Protein AF-A0A4P9W7Z7-F1 (afdb_monomer)

Structure (mmCIF, N/CA/C/O backbone):
data_AF-A0A4P9W7Z7-F1
#
_entry.id   AF-A0A4P9W7Z7-F1
#
loop_
_atom_site.group_PDB
_atom_site.id
_atom_site.type_symbol
_atom_site.label_atom_id
_atom_site.label_alt_id
_atom_site.label_comp_id
_atom_site.label_asym_id
_atom_site.label_entity_id
_atom_site.label_seq_id
_atom_site.pdbx_PDB_ins_code
_atom_site.Cartn_x
_atom_site.Cartn_y
_atom_site.Cartn_z
_atom_site.occupancy
_atom_site.B_iso_or_equiv
_atom_site.auth_seq_id
_atom_site.auth_comp_id
_atom_site.auth_asym_id
_atom_site.auth_atom_id
_atom_site.pdbx_PDB_model_num
ATOM 1 N N . MET A 1 1 ? 50.791 57.266 -1.563 1.00 37.00 1 MET A N 1
ATOM 2 C CA . MET A 1 1 ? 51.673 56.396 -2.364 1.00 37.00 1 MET A CA 1
ATOM 3 C C . MET A 1 1 ? 51.043 55.018 -2.304 1.00 37.00 1 MET A C 1
ATOM 5 O O . MET A 1 1 ? 50.929 54.470 -1.219 1.00 37.00 1 MET A O 1
ATOM 9 N N . LEU A 1 2 ? 50.444 54.609 -3.421 1.00 37.59 2 LEU A N 1
ATOM 10 C CA . LEU A 1 2 ? 49.653 53.391 -3.589 1.00 37.59 2 LEU A CA 1
ATOM 11 C C . LEU A 1 2 ? 50.577 52.172 -3.610 1.00 37.59 2 LEU A C 1
ATOM 13 O O . LEU A 1 2 ? 51.575 52.203 -4.328 1.00 37.59 2 LEU A O 1
ATOM 17 N N . THR A 1 3 ? 50.201 51.098 -2.920 1.00 34.91 3 THR A N 1
ATOM 18 C CA . THR A 1 3 ? 50.773 49.775 -3.184 1.00 34.91 3 THR A CA 1
ATOM 19 C C . THR A 1 3 ? 49.654 48.744 -3.265 1.00 34.91 3 THR A C 1
ATOM 21 O O . THR A 1 3 ? 48.715 48.759 -2.474 1.00 34.91 3 THR A O 1
ATOM 24 N N . ALA A 1 4 ? 49.756 47.944 -4.321 1.00 36.81 4 ALA A N 1
ATOM 25 C CA . ALA A 1 4 ? 48.744 47.132 -4.971 1.00 36.81 4 ALA A CA 1
ATOM 26 C C . ALA A 1 4 ? 48.011 46.113 -4.083 1.00 36.81 4 ALA A C 1
ATOM 28 O O . ALA A 1 4 ? 48.624 45.325 -3.368 1.00 36.81 4 ALA A O 1
ATOM 29 N N . VAL A 1 5 ? 46.690 46.072 -4.274 1.00 44.28 5 VAL A N 1
ATOM 30 C CA . VAL A 1 5 ? 45.880 44.853 -4.191 1.00 44.28 5 VAL A CA 1
ATOM 31 C C . VAL A 1 5 ? 46.339 43.942 -5.327 1.00 44.28 5 VAL A C 1
ATOM 33 O O . VAL A 1 5 ? 46.263 44.330 -6.491 1.00 44.28 5 VAL A O 1
ATOM 36 N N . SER A 1 6 ? 46.831 42.752 -5.002 1.00 39.06 6 SER A N 1
ATOM 37 C CA . SER A 1 6 ? 47.011 41.679 -5.976 1.00 39.06 6 SER A CA 1
ATOM 38 C C . SER A 1 6 ? 46.113 40.538 -5.524 1.00 39.06 6 SER A C 1
ATOM 40 O O . SER A 1 6 ? 46.352 39.927 -4.486 1.00 39.06 6 SER A O 1
ATOM 42 N N . GLN A 1 7 ? 45.013 40.366 -6.256 1.00 40.94 7 GLN A N 1
ATOM 43 C CA . GLN A 1 7 ? 44.121 39.220 -6.154 1.00 40.94 7 GLN A CA 1
ATOM 44 C C . GLN A 1 7 ? 44.940 37.961 -6.433 1.00 40.94 7 GLN A C 1
ATOM 46 O O . GLN A 1 7 ? 45.481 37.799 -7.525 1.00 40.94 7 GLN A O 1
ATOM 51 N N . GLN A 1 8 ? 45.062 37.104 -5.424 1.00 36.34 8 GLN A N 1
ATOM 52 C CA . GLN A 1 8 ? 45.366 35.701 -5.640 1.00 36.34 8 GLN A CA 1
ATOM 53 C C . GLN A 1 8 ? 44.064 35.057 -6.116 1.00 36.34 8 GLN A C 1
ATOM 55 O O . GLN A 1 8 ? 43.154 34.845 -5.319 1.00 36.34 8 GLN A O 1
ATOM 60 N N . ASP A 1 9 ? 43.964 34.814 -7.421 1.00 42.16 9 ASP A N 1
ATOM 61 C CA . ASP A 1 9 ? 43.096 33.762 -7.940 1.00 42.16 9 ASP A CA 1
ATOM 62 C C . ASP A 1 9 ? 43.747 32.438 -7.515 1.00 42.16 9 ASP A C 1
ATOM 64 O O . ASP A 1 9 ? 44.683 31.950 -8.151 1.00 42.16 9 ASP A O 1
ATOM 68 N N . GLU A 1 10 ? 43.340 31.924 -6.355 1.00 43.31 10 GLU A N 1
ATOM 69 C CA . GLU A 1 10 ? 43.616 30.540 -5.989 1.00 43.31 10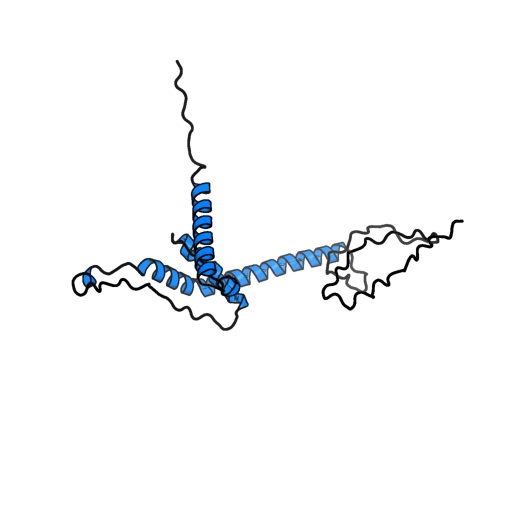 GLU A CA 1
ATOM 70 C C . GLU A 1 10 ? 42.686 29.664 -6.831 1.00 43.31 10 GLU A C 1
ATOM 72 O O . GLU A 1 10 ? 41.469 29.669 -6.651 1.00 43.31 10 GLU A O 1
ATOM 77 N N . ASP A 1 11 ? 43.273 28.939 -7.784 1.00 49.69 11 ASP A N 1
ATOM 78 C CA . ASP A 1 11 ? 42.664 27.762 -8.393 1.00 49.69 11 ASP A CA 1
ATOM 79 C C . ASP A 1 11 ? 42.382 26.747 -7.268 1.00 49.69 11 ASP A C 1
ATOM 81 O O . ASP A 1 11 ? 43.224 25.908 -6.940 1.00 49.69 11 ASP A O 1
ATOM 85 N N . GLU A 1 12 ? 41.217 26.859 -6.621 1.00 54.31 12 GLU A N 1
ATOM 86 C CA . GLU A 1 12 ? 40.725 25.845 -5.693 1.00 54.31 12 GLU A CA 1
ATOM 87 C C . GLU A 1 12 ? 40.580 24.529 -6.464 1.00 54.31 12 GLU A C 1
ATOM 89 O O . GLU A 1 12 ? 39.758 24.381 -7.372 1.00 54.31 12 GLU A O 1
ATOM 94 N N . ASP A 1 13 ? 41.429 23.569 -6.112 1.00 58.31 13 ASP A N 1
ATOM 95 C CA . ASP A 1 13 ? 41.409 22.223 -6.654 1.00 58.31 13 ASP A CA 1
ATOM 96 C C . ASP A 1 13 ? 40.003 21.625 -6.416 1.00 58.31 13 ASP A C 1
ATOM 98 O O . ASP A 1 13 ? 39.556 21.543 -5.267 1.00 58.31 13 ASP A O 1
ATOM 102 N N . PRO A 1 14 ? 39.263 21.198 -7.456 1.00 58.19 14 PRO A N 1
ATOM 103 C CA . PRO A 1 14 ? 37.888 20.701 -7.315 1.00 58.19 14 PRO A CA 1
ATOM 104 C C . PRO A 1 14 ? 37.783 19.441 -6.438 1.00 58.19 14 PRO A C 1
ATOM 106 O O . PRO A 1 14 ? 36.681 19.003 -6.103 1.00 58.19 14 PRO A O 1
ATOM 109 N N . TRP A 1 15 ? 38.924 18.866 -6.050 1.00 57.69 15 TRP A N 1
ATOM 110 C CA . TRP A 1 15 ? 39.051 17.739 -5.133 1.00 57.69 15 TRP A CA 1
ATOM 111 C C . TRP A 1 15 ? 39.355 18.136 -3.678 1.00 57.69 15 TRP A C 1
ATOM 113 O O . TRP A 1 15 ? 39.332 17.269 -2.806 1.00 57.69 15 TRP A O 1
ATOM 123 N N . PHE A 1 16 ? 39.587 19.418 -3.367 1.00 50.09 16 PHE A N 1
ATOM 124 C CA . PHE A 1 16 ? 39.963 19.888 -2.022 1.00 50.09 16 PHE A CA 1
ATOM 125 C C . PHE A 1 16 ? 38.807 19.981 -1.010 1.00 50.09 16 PHE A C 1
ATOM 127 O O . PHE A 1 16 ? 38.978 20.497 0.091 1.00 50.09 16 PHE A O 1
ATOM 134 N N . SER A 1 17 ? 37.640 19.412 -1.321 1.00 57.84 17 SER A N 1
ATOM 135 C CA . SER A 1 17 ? 36.482 19.375 -0.419 1.00 57.84 17 SER A CA 1
ATOM 136 C C . SER A 1 17 ? 36.340 18.045 0.345 1.00 57.84 17 SER A C 1
ATOM 138 O O . SER A 1 17 ? 35.243 17.636 0.704 1.00 57.84 17 SER A O 1
ATOM 140 N N . ILE A 1 18 ? 37.442 17.341 0.639 1.00 57.84 18 ILE A N 1
ATOM 141 C CA . ILE A 1 18 ? 37.438 16.052 1.379 1.00 57.84 18 ILE A CA 1
ATOM 142 C C . ILE A 1 18 ? 36.854 16.177 2.810 1.00 57.84 18 ILE A C 1
ATOM 144 O O . ILE A 1 18 ? 36.562 15.174 3.457 1.00 57.84 18 ILE A O 1
ATOM 148 N N . THR A 1 19 ? 36.631 17.395 3.313 1.00 62.66 19 THR A N 1
ATOM 149 C CA . THR A 1 19 ? 36.045 17.656 4.638 1.00 62.66 19 THR A CA 1
ATOM 150 C C . THR A 1 19 ? 34.528 17.857 4.643 1.00 62.66 19 THR A C 1
ATOM 152 O O . THR A 1 19 ? 33.942 17.870 5.727 1.00 62.66 19 THR A O 1
ATOM 155 N N . THR A 1 20 ? 33.863 17.988 3.489 1.00 65.50 20 THR A N 1
ATOM 156 C CA . THR A 1 20 ? 32.395 18.087 3.452 1.00 65.50 20 THR A CA 1
ATOM 157 C C . THR A 1 20 ? 31.759 16.717 3.206 1.00 65.50 20 THR A C 1
ATOM 159 O O . THR A 1 20 ? 32.168 15.959 2.335 1.00 65.50 20 THR A O 1
ATOM 162 N N . GLY A 1 21 ? 30.754 16.364 4.016 1.00 71.44 21 GLY A N 1
ATOM 163 C CA . GLY A 1 21 ? 30.120 15.037 4.000 1.00 71.44 21 GLY A CA 1
ATOM 164 C C . GLY A 1 21 ? 29.178 14.766 2.819 1.00 71.44 21 GLY A C 1
ATOM 165 O O . GLY A 1 21 ? 28.614 13.677 2.745 1.00 71.44 21 GLY A O 1
ATOM 166 N N . VAL A 1 22 ? 28.976 15.730 1.913 1.00 77.25 22 VAL A N 1
ATOM 167 C CA . VAL A 1 22 ? 28.106 15.595 0.736 1.00 77.25 22 VAL A CA 1
ATOM 168 C C . VAL A 1 22 ? 28.715 16.360 -0.436 1.00 77.25 22 VAL A C 1
ATOM 170 O O . VAL A 1 22 ? 28.945 17.563 -0.343 1.00 77.25 22 VAL A O 1
ATOM 173 N N . PHE A 1 23 ? 28.907 15.668 -1.559 1.00 76.06 23 PHE A N 1
ATOM 174 C CA . PHE A 1 23 ? 29.412 16.246 -2.800 1.00 76.06 23 PHE A CA 1
ATOM 175 C C . PHE A 1 23 ? 28.284 16.329 -3.819 1.00 76.06 23 PHE A C 1
ATOM 177 O O . PHE A 1 23 ? 27.748 15.310 -4.254 1.00 76.06 23 PHE A O 1
ATOM 184 N N . HIS A 1 24 ? 27.939 17.544 -4.227 1.00 73.31 24 HIS A N 1
ATOM 185 C CA . HIS A 1 24 ? 27.066 17.753 -5.370 1.00 73.31 24 HIS A CA 1
ATOM 186 C C . HIS A 1 24 ? 27.937 17.913 -6.616 1.00 73.31 24 HIS A C 1
ATOM 188 O O . HIS A 1 24 ? 28.639 18.912 -6.755 1.00 73.31 24 HIS A O 1
ATOM 194 N N . VAL A 1 25 ? 27.895 16.938 -7.524 1.00 77.94 25 VAL A N 1
ATOM 195 C CA . VAL A 1 25 ? 28.553 17.040 -8.831 1.00 77.94 25 VAL A CA 1
ATOM 196 C C . VAL A 1 25 ? 27.517 17.550 -9.833 1.00 77.94 25 VAL A C 1
ATOM 198 O O . VAL A 1 25 ? 26.689 16.762 -10.298 1.00 77.94 25 VAL A O 1
ATOM 201 N N . PRO A 1 26 ? 27.499 18.855 -10.167 1.00 71.50 26 PRO A N 1
ATOM 202 C CA . PRO A 1 26 ? 26.598 19.348 -11.194 1.00 71.50 26 PRO A CA 1
ATOM 203 C C . PRO A 1 26 ? 26.975 18.709 -12.535 1.00 71.50 26 PRO A C 1
ATOM 205 O O . PRO A 1 26 ? 28.140 18.713 -12.934 1.00 71.50 26 PRO A O 1
ATOM 208 N N . SER A 1 27 ? 25.990 18.172 -13.257 1.00 66.31 27 SER A N 1
ATOM 209 C CA . SER A 1 27 ? 26.181 17.665 -14.616 1.00 66.31 27 SER A CA 1
ATOM 210 C C . SER A 1 27 ? 26.451 18.837 -15.567 1.00 66.31 27 SER A C 1
ATOM 212 O O . SER A 1 27 ? 25.539 19.371 -16.205 1.00 66.31 27 SER A O 1
ATOM 214 N N . GLY A 1 28 ? 27.702 19.290 -15.633 1.00 57.06 28 GLY A N 1
ATOM 215 C CA . GLY A 1 28 ? 28.141 20.280 -16.606 1.00 57.06 28 GLY A CA 1
ATOM 216 C C . GLY A 1 28 ? 27.968 19.715 -18.013 1.00 57.06 28 GLY A C 1
ATOM 217 O O . GLY A 1 28 ? 28.586 18.712 -18.365 1.00 57.06 28 GLY A O 1
ATOM 218 N N . LYS A 1 29 ? 27.120 20.343 -18.836 1.00 51.72 29 LYS A N 1
ATOM 219 C CA . LYS A 1 29 ? 27.109 20.068 -20.279 1.00 51.72 29 LYS A CA 1
ATOM 220 C C . LYS A 1 29 ? 28.524 20.352 -20.802 1.00 51.72 29 LYS A C 1
ATOM 222 O O . LYS A 1 29 ? 29.041 21.429 -20.498 1.00 51.72 29 LYS A O 1
ATOM 227 N N . PRO A 1 30 ? 29.160 19.447 -21.566 1.00 55.50 30 PRO A N 1
ATOM 228 C CA . PRO A 1 30 ? 30.491 19.708 -22.091 1.00 55.50 30 PRO A CA 1
ATOM 229 C C . PRO A 1 30 ? 30.431 20.951 -22.982 1.00 55.50 30 PRO A C 1
ATOM 231 O O . PRO A 1 30 ? 29.773 20.956 -24.024 1.00 55.50 30 PRO A O 1
ATOM 234 N N . VAL A 1 31 ? 31.090 22.028 -22.552 1.00 50.09 31 VAL A N 1
ATOM 235 C CA . VAL A 1 31 ? 31.306 23.209 -23.387 1.00 50.09 31 VAL A CA 1
ATOM 236 C C . VAL A 1 31 ? 32.233 22.762 -24.510 1.00 50.09 31 VAL A C 1
ATOM 238 O O . VAL A 1 31 ? 33.375 22.376 -24.271 1.00 50.09 31 VAL A O 1
ATOM 241 N N . ALA A 1 32 ? 31.712 22.741 -25.734 1.00 45.59 32 ALA A N 1
ATOM 242 C CA . ALA A 1 32 ? 32.446 22.333 -26.920 1.00 45.59 32 ALA A CA 1
ATOM 243 C C . ALA A 1 32 ? 33.672 23.240 -27.126 1.00 45.59 32 ALA A C 1
ATOM 245 O O . ALA A 1 32 ? 33.568 24.334 -27.680 1.00 45.59 32 ALA A O 1
ATOM 246 N N . ALA A 1 33 ? 34.847 22.781 -26.697 1.00 41.72 33 ALA A N 1
ATOM 247 C CA . ALA A 1 33 ? 36.112 23.381 -27.084 1.00 41.72 33 ALA A CA 1
ATOM 248 C C . ALA A 1 33 ? 36.335 23.088 -28.574 1.00 41.72 33 ALA A C 1
ATOM 250 O O . ALA A 1 33 ? 36.646 21.967 -28.981 1.00 41.72 33 ALA A O 1
ATOM 251 N N . ALA A 1 34 ? 36.107 24.102 -29.407 1.00 45.81 34 ALA A N 1
ATOM 252 C CA . ALA A 1 34 ? 36.294 24.037 -30.846 1.00 45.81 34 ALA A CA 1
ATOM 253 C C . ALA A 1 34 ? 37.788 23.946 -31.204 1.00 45.81 34 ALA A C 1
ATOM 255 O O . ALA A 1 34 ? 38.417 24.939 -31.564 1.00 45.81 34 ALA A O 1
ATOM 256 N N . THR A 1 35 ? 38.355 22.740 -31.174 1.00 39.03 35 THR A N 1
ATOM 257 C CA . THR A 1 35 ? 39.662 22.471 -31.782 1.00 39.03 35 THR A CA 1
ATOM 258 C C . THR A 1 35 ? 39.456 21.985 -33.214 1.00 39.03 35 THR A C 1
ATOM 260 O O . THR A 1 35 ? 39.102 20.839 -33.480 1.00 39.03 35 THR A O 1
ATOM 263 N N . ARG A 1 36 ? 39.665 22.893 -34.172 1.00 49.84 36 ARG A N 1
ATOM 264 C CA . ARG A 1 36 ? 39.723 22.587 -35.606 1.00 49.84 36 ARG A CA 1
ATOM 265 C C . ARG A 1 36 ? 40.883 21.625 -35.895 1.00 49.84 36 ARG A C 1
ATOM 267 O O . ARG A 1 36 ? 42.029 22.033 -35.732 1.00 49.84 36 ARG A O 1
ATOM 274 N N . ARG A 1 37 ? 40.590 20.430 -36.433 1.00 38.34 37 ARG A N 1
ATOM 275 C CA . ARG A 1 37 ? 41.269 19.799 -37.595 1.00 38.34 37 ARG A CA 1
ATOM 276 C C . ARG A 1 37 ? 40.738 18.380 -37.875 1.00 38.34 37 ARG A C 1
ATOM 278 O O . ARG A 1 37 ? 40.976 17.469 -37.100 1.00 38.34 37 ARG A O 1
ATOM 285 N N . GLY A 1 38 ? 40.138 18.207 -39.057 1.00 34.31 38 GLY A N 1
ATOM 286 C CA . GLY A 1 38 ? 40.377 17.033 -39.907 1.00 34.31 38 GLY A CA 1
ATOM 287 C C . GLY A 1 38 ? 39.419 15.837 -39.826 1.00 34.31 38 GLY A C 1
ATOM 288 O O . GLY A 1 38 ? 39.548 14.98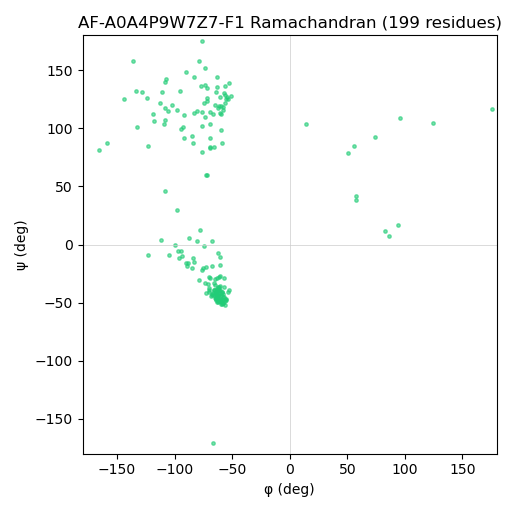2 -38.962 1.00 34.31 38 GLY A O 1
ATOM 289 N N . THR A 1 39 ? 38.640 15.690 -40.905 1.00 36.06 39 THR A N 1
ATOM 290 C CA . THR A 1 39 ? 38.172 14.426 -41.524 1.00 36.06 39 THR A CA 1
ATOM 291 C C . THR A 1 39 ? 37.066 13.605 -40.838 1.00 36.06 39 THR A C 1
ATOM 293 O O . THR A 1 39 ? 37.300 12.672 -40.083 1.00 36.06 39 THR A O 1
ATOM 296 N N . SER A 1 40 ? 35.836 13.903 -41.269 1.00 47.75 40 SER A N 1
ATOM 297 C CA . SER A 1 40 ? 34.869 12.944 -41.828 1.00 47.75 40 SER A CA 1
ATOM 298 C C . SER A 1 40 ? 34.572 11.665 -41.038 1.00 47.75 40 SER A C 1
ATOM 300 O O . SER A 1 40 ? 34.947 10.565 -41.439 1.00 47.75 40 SER A O 1
ATOM 302 N N . ARG A 1 41 ? 33.731 11.785 -40.009 1.00 42.03 41 ARG A N 1
ATOM 303 C CA . ARG A 1 41 ? 32.804 10.714 -39.629 1.00 42.03 41 ARG A CA 1
ATOM 304 C C . ARG A 1 41 ? 31.417 11.310 -39.408 1.00 42.03 41 ARG A C 1
ATOM 306 O O . ARG A 1 41 ? 31.166 11.987 -38.425 1.00 42.03 41 ARG A O 1
ATOM 313 N N . SER A 1 42 ? 30.596 11.108 -40.436 1.00 39.53 42 SER A N 1
ATOM 314 C CA . SER A 1 42 ? 29.135 11.153 -40.487 1.00 39.53 42 SER A CA 1
ATOM 315 C C . SER A 1 42 ? 28.416 11.793 -39.294 1.00 39.53 42 SER A C 1
ATOM 317 O O . SER A 1 42 ? 28.202 11.161 -38.264 1.00 39.53 42 SER A O 1
ATOM 319 N N . ALA A 1 43 ? 27.947 13.021 -39.507 1.00 38.34 43 ALA A N 1
ATOM 320 C CA . ALA A 1 43 ? 26.898 13.668 -38.733 1.00 38.34 43 ALA A CA 1
ATOM 321 C C . ALA A 1 43 ? 25.526 13.037 -39.062 1.00 38.34 43 ALA A C 1
ATOM 323 O O . ALA A 1 43 ? 24.623 13.707 -39.556 1.00 38.34 43 ALA A O 1
ATOM 324 N N . LEU A 1 44 ? 25.385 11.729 -38.829 1.00 40.66 44 LEU A N 1
ATOM 325 C CA . LEU A 1 44 ? 24.096 11.044 -38.829 1.00 40.66 44 LEU A CA 1
ATOM 326 C C . LEU A 1 44 ? 23.761 10.686 -37.383 1.00 40.66 44 LEU A C 1
ATOM 328 O O . LEU A 1 44 ? 24.372 9.800 -36.799 1.00 40.66 44 LEU A O 1
ATOM 332 N N . GLN A 1 45 ? 22.796 11.434 -36.845 1.00 45.06 45 GLN A N 1
ATOM 333 C CA . GLN A 1 45 ? 21.993 11.118 -35.664 1.00 45.06 45 GLN A CA 1
ATOM 334 C C . GLN A 1 45 ? 22.776 10.813 -34.382 1.00 45.06 45 GLN A C 1
ATOM 336 O O . GLN A 1 45 ? 22.922 9.670 -33.961 1.00 45.06 45 GLN A O 1
ATOM 341 N N . ALA A 1 46 ? 23.130 11.877 -33.662 1.00 44.84 46 ALA A N 1
ATOM 342 C CA . ALA A 1 46 ? 23.187 11.816 -32.205 1.00 44.84 46 ALA A CA 1
ATOM 343 C C . ALA A 1 46 ? 21.750 11.745 -31.645 1.00 44.84 46 ALA A C 1
ATOM 345 O O . ALA A 1 46 ? 21.302 12.638 -30.932 1.00 44.84 46 ALA A O 1
ATOM 346 N N . GLU A 1 47 ? 20.990 10.713 -32.019 1.00 57.31 47 GLU A N 1
ATOM 347 C CA . GLU A 1 47 ? 19.886 10.284 -31.169 1.00 57.31 47 GLU A CA 1
ATOM 348 C C . GLU A 1 47 ? 20.547 9.676 -29.936 1.00 57.31 47 GLU A C 1
ATOM 350 O O . GLU A 1 47 ? 21.292 8.700 -30.040 1.00 57.31 47 GLU A O 1
ATOM 355 N N . SER A 1 48 ? 20.367 10.319 -28.782 1.00 68.25 48 SER A N 1
ATOM 356 C CA . SER A 1 48 ? 20.885 9.801 -27.521 1.00 68.25 48 SER A CA 1
ATOM 357 C C . SER A 1 48 ? 20.395 8.369 -27.350 1.00 68.25 48 SER A C 1
ATOM 359 O O . SER A 1 48 ? 19.189 8.119 -27.428 1.00 68.25 48 SER A O 1
ATOM 361 N N . LEU A 1 49 ? 21.328 7.441 -27.137 1.00 68.38 49 LEU A N 1
ATOM 362 C CA . LEU A 1 49 ? 20.988 6.062 -26.814 1.00 68.38 49 LEU A CA 1
ATOM 363 C C . LEU A 1 49 ? 20.013 6.051 -25.625 1.00 68.38 49 LEU A C 1
ATOM 365 O O . LEU A 1 49 ? 20.202 6.837 -24.690 1.00 68.38 49 LEU A O 1
ATOM 369 N N . PRO A 1 50 ? 18.983 5.189 -25.646 1.00 67.44 50 PRO A N 1
ATOM 370 C CA . PRO A 1 50 ? 18.146 4.958 -24.481 1.00 67.44 50 PRO A CA 1
ATOM 371 C C . PRO A 1 50 ? 19.016 4.651 -23.262 1.00 67.44 50 PRO A C 1
ATOM 373 O O . PRO A 1 50 ? 19.906 3.798 -23.312 1.00 67.44 50 PRO A O 1
ATOM 376 N N . THR A 1 51 ? 18.785 5.386 -22.178 1.00 75.88 51 THR A N 1
ATOM 377 C CA . THR A 1 51 ? 19.574 5.292 -20.949 1.00 75.88 51 THR A CA 1
ATOM 378 C C . THR A 1 51 ? 19.616 3.847 -20.447 1.00 75.88 51 THR A C 1
ATOM 380 O O . THR A 1 51 ? 18.573 3.219 -20.278 1.00 75.88 51 THR A O 1
ATOM 383 N N . GLY A 1 52 ? 20.819 3.323 -20.201 1.00 81.56 52 GLY A N 1
ATOM 384 C CA . GLY A 1 52 ? 21.028 1.971 -19.669 1.00 81.56 52 GLY A CA 1
ATOM 385 C C . GLY A 1 52 ? 21.068 0.843 -20.708 1.00 81.56 52 GLY A C 1
ATOM 386 O O . GLY A 1 52 ? 21.125 -0.320 -20.317 1.00 81.56 52 GLY A O 1
ATOM 387 N N . TYR A 1 53 ? 21.058 1.153 -22.010 1.00 82.94 53 TYR A N 1
ATOM 388 C CA . TYR A 1 53 ? 21.181 0.155 -23.076 1.00 82.94 53 TYR A CA 1
ATOM 389 C C . TYR A 1 53 ? 22.491 0.303 -23.851 1.00 82.94 53 TYR A C 1
ATOM 391 O O . TYR A 1 53 ? 22.733 1.322 -24.494 1.00 82.94 53 TYR A O 1
ATOM 399 N N . ASP A 1 54 ? 23.282 -0.769 -23.870 1.00 86.19 54 ASP A N 1
ATOM 400 C CA . ASP A 1 54 ? 24.461 -0.878 -24.728 1.00 86.19 54 ASP A CA 1
ATOM 401 C C . ASP A 1 54 ? 24.114 -1.490 -26.087 1.00 86.19 54 ASP A C 1
ATOM 403 O O . ASP A 1 54 ? 23.227 -2.347 -26.200 1.00 86.19 54 ASP A O 1
ATOM 407 N N . LEU A 1 55 ? 24.855 -1.074 -27.118 1.00 88.88 55 LEU A N 1
ATOM 408 C CA . LEU A 1 55 ? 24.804 -1.687 -28.443 1.00 88.88 55 LEU A CA 1
ATOM 409 C C . LEU A 1 55 ? 25.471 -3.065 -28.411 1.00 88.88 55 LEU A C 1
ATOM 411 O O . LEU A 1 55 ? 26.645 -3.207 -28.059 1.00 88.88 55 LEU A O 1
ATOM 415 N N . LEU A 1 56 ? 24.743 -4.083 -28.857 1.00 89.25 56 LEU A N 1
ATOM 416 C CA . LEU A 1 56 ? 25.261 -5.439 -28.979 1.00 89.25 56 LEU A CA 1
ATOM 417 C C . LEU A 1 56 ? 26.178 -5.587 -30.210 1.00 89.25 56 LEU A C 1
ATOM 419 O O . LEU A 1 56 ? 26.356 -4.673 -31.021 1.00 89.25 56 LEU A O 1
ATOM 423 N N . GLN A 1 57 ? 26.786 -6.770 -30.353 1.00 84.38 57 GLN A N 1
ATOM 424 C CA . GLN A 1 57 ? 27.630 -7.134 -31.504 1.00 84.38 57 GLN A CA 1
ATOM 425 C C . GLN A 1 57 ? 28.814 -6.176 -31.728 1.00 84.38 57 GLN A C 1
ATOM 427 O O . GLN A 1 57 ? 29.122 -5.798 -32.861 1.00 84.38 57 GLN A O 1
ATOM 432 N N . SER A 1 58 ? 29.472 -5.759 -30.641 1.00 85.62 58 SER A N 1
ATOM 433 C CA . SER A 1 58 ? 30.597 -4.813 -30.684 1.00 85.62 58 SER A CA 1
ATOM 434 C C . SER A 1 58 ? 30.229 -3.474 -31.342 1.00 85.62 58 SER A C 1
ATOM 436 O O . SER A 1 58 ? 31.021 -2.913 -32.098 1.00 85.62 58 SER A O 1
ATOM 438 N N . GLY A 1 59 ? 29.011 -2.982 -31.095 1.00 84.81 59 GLY A N 1
ATOM 439 C CA . GLY A 1 59 ? 28.532 -1.710 -31.638 1.00 84.81 59 GLY A CA 1
ATOM 440 C C . GLY A 1 59 ? 27.985 -1.782 -33.065 1.00 84.81 59 GLY A C 1
ATOM 441 O O . GLY A 1 59 ? 27.786 -0.740 -33.683 1.00 84.81 59 GLY A O 1
ATOM 442 N N . LYS A 1 60 ? 27.765 -2.986 -33.612 1.00 86.50 60 LYS A N 1
ATOM 443 C CA . LYS A 1 60 ? 27.197 -3.185 -34.960 1.00 86.50 60 LYS A CA 1
ATOM 444 C C . LYS A 1 60 ? 25.680 -3.386 -34.967 1.00 86.50 60 LYS A C 1
ATOM 446 O O . LYS A 1 60 ? 25.094 -3.477 -36.043 1.00 86.50 60 LYS A O 1
ATOM 451 N N . GLU A 1 61 ? 25.050 -3.473 -33.797 1.00 90.62 61 GLU A N 1
ATOM 452 C CA . GLU A 1 61 ? 23.593 -3.533 -33.678 1.00 90.62 61 GLU A CA 1
ATOM 453 C C . GLU A 1 61 ? 22.953 -2.255 -34.267 1.00 90.62 61 GLU A C 1
ATOM 455 O O . GLU A 1 61 ? 23.330 -1.148 -33.878 1.00 90.62 61 GLU A O 1
ATOM 460 N N . PRO A 1 62 ? 21.984 -2.364 -35.194 1.00 90.25 62 PRO A N 1
ATOM 461 C CA . PRO A 1 62 ? 21.225 -1.207 -35.662 1.00 90.25 62 PRO A CA 1
ATOM 462 C C . PRO A 1 62 ? 20.415 -0.560 -34.528 1.00 90.25 62 PRO A C 1
ATOM 464 O O . PRO A 1 62 ? 19.821 -1.263 -33.711 1.00 90.25 62 PRO A O 1
ATOM 467 N N . ILE A 1 63 ? 20.293 0.773 -34.524 1.00 87.62 63 ILE A N 1
ATOM 468 C CA . ILE A 1 63 ? 19.538 1.521 -33.493 1.00 87.62 63 ILE A CA 1
ATOM 469 C C . ILE A 1 63 ? 18.075 1.048 -33.405 1.00 87.62 63 ILE A C 1
ATOM 471 O O . ILE A 1 63 ? 17.511 0.944 -32.317 1.00 87.62 63 ILE A O 1
ATOM 475 N N . GLU A 1 64 ? 17.459 0.694 -34.535 1.00 89.94 64 GLU A N 1
ATOM 476 C CA . GLU A 1 64 ? 16.102 0.134 -34.568 1.00 89.94 64 GLU A CA 1
ATOM 477 C C . GLU A 1 64 ? 15.987 -1.202 -33.821 1.00 89.94 64 GLU A C 1
ATOM 479 O O . GLU A 1 64 ? 14.975 -1.461 -33.166 1.00 89.94 64 GLU A O 1
ATOM 484 N N . ALA A 1 65 ? 17.022 -2.046 -33.890 1.00 89.94 65 ALA A N 1
ATOM 485 C CA . ALA A 1 65 ? 17.063 -3.316 -33.173 1.00 89.94 65 ALA A CA 1
ATOM 486 C C . ALA A 1 65 ? 17.199 -3.090 -31.661 1.00 89.94 65 ALA A C 1
ATOM 488 O O . ALA A 1 65 ? 16.472 -3.723 -30.894 1.00 89.94 65 ALA A O 1
ATOM 489 N N . LEU A 1 66 ? 18.026 -2.121 -31.244 1.00 90.31 66 LEU A N 1
ATOM 490 C CA . LEU A 1 66 ? 18.133 -1.709 -29.842 1.00 90.31 66 LEU A CA 1
ATOM 491 C C . LEU A 1 66 ? 16.785 -1.211 -29.309 1.00 90.31 66 LEU A C 1
ATOM 493 O O . LEU A 1 66 ? 16.315 -1.703 -28.285 1.00 90.31 66 LEU A O 1
ATOM 497 N N . ARG A 1 67 ? 16.117 -0.300 -30.030 1.00 90.31 67 ARG A N 1
ATOM 498 C CA . ARG A 1 67 ? 14.783 0.210 -29.657 1.00 90.31 67 ARG A CA 1
ATOM 499 C C . ARG A 1 67 ? 13.750 -0.904 -29.555 1.00 90.31 67 ARG A C 1
ATOM 501 O O . ARG A 1 67 ? 12.929 -0.920 -28.641 1.00 90.31 67 ARG A O 1
ATOM 508 N N . ARG A 1 68 ? 13.785 -1.860 -30.487 1.00 93.06 68 ARG A N 1
ATOM 509 C CA . ARG A 1 68 ? 12.897 -3.025 -30.456 1.00 93.06 68 ARG A CA 1
ATOM 510 C C . ARG A 1 68 ? 13.171 -3.899 -29.234 1.00 93.06 68 ARG A C 1
ATOM 512 O O . ARG A 1 68 ? 12.220 -4.347 -28.605 1.00 93.06 68 ARG A O 1
ATOM 519 N N . ARG A 1 69 ? 14.439 -4.131 -28.889 1.00 93.44 69 ARG A N 1
ATOM 520 C CA . ARG A 1 69 ? 14.835 -4.902 -27.705 1.00 93.44 69 ARG A CA 1
ATOM 521 C C . ARG A 1 69 ? 14.401 -4.219 -26.412 1.00 93.44 69 ARG A C 1
ATOM 523 O O . ARG A 1 69 ? 13.840 -4.893 -25.558 1.00 93.44 69 ARG A O 1
ATOM 530 N N . GLU A 1 70 ? 14.612 -2.911 -26.289 1.00 92.88 70 GLU A N 1
ATOM 531 C CA . GLU A 1 70 ? 14.115 -2.116 -25.159 1.00 92.88 70 GLU A CA 1
ATOM 532 C C . GLU A 1 70 ? 12.597 -2.249 -25.019 1.00 92.88 70 GLU A C 1
ATOM 534 O O . GLU A 1 70 ? 12.102 -2.585 -23.945 1.00 92.88 70 GLU A O 1
ATOM 539 N N . LYS A 1 71 ? 11.859 -2.021 -26.111 1.00 93.88 71 LYS A N 1
ATOM 540 C CA . LYS A 1 71 ? 10.399 -2.114 -26.114 1.00 93.88 71 LYS A CA 1
ATOM 541 C C . LYS A 1 71 ? 9.926 -3.500 -25.676 1.00 93.88 71 LYS A C 1
ATOM 543 O O . LYS A 1 71 ? 9.107 -3.605 -24.773 1.00 93.88 71 LYS A O 1
ATOM 548 N N . LEU A 1 72 ? 10.479 -4.554 -26.275 1.00 96.00 72 LEU A N 1
ATOM 549 C CA . LEU A 1 72 ? 10.127 -5.929 -25.927 1.00 96.00 72 LEU A CA 1
ATOM 550 C C . LEU A 1 72 ? 10.468 -6.253 -24.472 1.00 96.00 72 LEU A C 1
ATOM 552 O O . LEU A 1 72 ? 9.694 -6.938 -23.812 1.00 96.00 72 LEU A O 1
ATOM 556 N N . LEU A 1 73 ? 11.604 -5.771 -23.962 1.00 95.25 73 LEU A N 1
ATOM 557 C CA . LEU A 1 73 ? 11.970 -5.973 -22.564 1.00 95.25 73 LEU A CA 1
ATOM 558 C C . LEU A 1 73 ? 10.951 -5.313 -21.634 1.00 95.25 73 LEU A C 1
ATOM 560 O O . LEU A 1 73 ? 10.482 -5.977 -20.718 1.00 95.25 73 LEU A O 1
ATOM 564 N N . LYS A 1 74 ? 10.583 -4.053 -21.891 1.00 95.38 74 LYS A N 1
ATOM 565 C CA . LYS A 1 74 ? 9.575 -3.326 -21.107 1.00 95.38 74 LYS A CA 1
ATOM 566 C C . LYS A 1 74 ? 8.230 -4.043 -21.122 1.00 95.38 74 LYS A C 1
ATOM 568 O O . LYS A 1 74 ? 7.723 -4.381 -20.062 1.00 95.38 74 LYS A O 1
ATOM 573 N N . GLU A 1 75 ? 7.725 -4.394 -22.302 1.00 97.38 75 GLU A N 1
ATOM 574 C CA . GLU A 1 75 ? 6.450 -5.110 -22.447 1.00 97.38 75 GLU A CA 1
ATOM 575 C C . GLU A 1 75 ? 6.449 -6.447 -21.690 1.00 97.38 75 GLU A C 1
ATOM 577 O O . GLU A 1 75 ? 5.488 -6.798 -21.000 1.00 97.38 75 GLU A O 1
ATOM 582 N N . LYS A 1 76 ? 7.534 -7.224 -21.809 1.00 97.56 76 LYS A N 1
ATOM 583 C CA . LYS A 1 76 ? 7.646 -8.514 -21.118 1.00 97.56 76 LYS A CA 1
ATOM 584 C C . LYS A 1 76 ? 7.812 -8.345 -19.616 1.00 97.56 76 LYS A C 1
ATOM 586 O O . LYS A 1 76 ? 7.212 -9.116 -18.871 1.00 97.56 76 LYS A O 1
ATOM 591 N N . TRP A 1 77 ? 8.581 -7.354 -19.184 1.00 97.56 77 TRP A N 1
ATOM 592 C CA . TRP A 1 77 ? 8.739 -7.028 -17.776 1.00 97.56 77 TRP A CA 1
ATOM 593 C C . TRP A 1 77 ? 7.408 -6.613 -17.154 1.00 97.56 77 TRP A C 1
ATOM 595 O O . TRP A 1 77 ? 7.015 -7.204 -16.159 1.00 97.56 77 TRP A O 1
ATOM 605 N N . GLU A 1 78 ? 6.676 -5.689 -17.776 1.00 97.50 78 GLU A N 1
ATOM 606 C CA . GLU A 1 78 ? 5.356 -5.239 -17.321 1.00 97.50 78 GLU A CA 1
ATOM 607 C C . GLU A 1 78 ? 4.365 -6.401 -17.229 1.00 97.50 78 GLU A C 1
ATOM 609 O O . GLU A 1 78 ? 3.668 -6.535 -16.230 1.00 97.50 78 GLU A O 1
ATOM 614 N N . THR A 1 79 ? 4.362 -7.302 -18.217 1.00 97.62 79 THR A N 1
ATOM 615 C CA . THR A 1 79 ? 3.500 -8.496 -18.196 1.00 97.62 79 THR A CA 1
ATOM 616 C C . THR A 1 79 ? 3.799 -9.391 -16.989 1.00 97.62 79 THR A C 1
ATOM 618 O O . THR A 1 79 ? 2.886 -9.844 -16.301 1.00 97.62 79 THR A O 1
ATOM 621 N N . VAL A 1 80 ? 5.081 -9.678 -16.738 1.00 97.50 80 VAL A N 1
ATOM 622 C CA . VAL A 1 80 ? 5.494 -10.529 -15.611 1.00 97.50 80 VAL A CA 1
ATOM 623 C C . VAL A 1 80 ? 5.232 -9.823 -14.285 1.00 97.50 80 VAL A C 1
ATOM 625 O O . VAL A 1 80 ? 4.696 -10.436 -13.369 1.00 97.50 80 VAL A O 1
ATOM 628 N N . HIS A 1 81 ? 5.568 -8.539 -14.196 1.00 93.94 81 HIS A N 1
ATOM 629 C CA . HIS A 1 81 ? 5.392 -7.726 -13.003 1.00 93.94 81 HIS A CA 1
ATOM 630 C C . HIS A 1 81 ? 3.914 -7.600 -12.616 1.00 93.94 81 HIS A C 1
ATOM 632 O O . HIS A 1 81 ? 3.573 -7.865 -11.468 1.00 93.94 81 HIS A O 1
ATOM 638 N N . SER A 1 82 ? 3.031 -7.309 -13.580 1.00 93.38 82 SER A N 1
ATOM 639 C CA . SER A 1 82 ? 1.578 -7.293 -13.366 1.00 93.38 82 SER A CA 1
ATOM 640 C C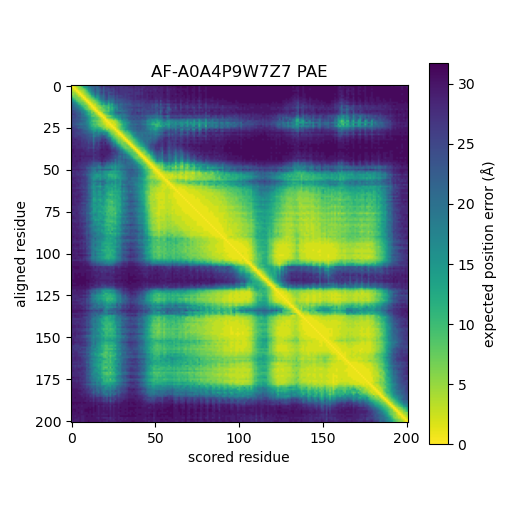 . SER A 1 82 ? 1.096 -8.630 -12.824 1.00 93.38 82 SER A C 1
ATOM 642 O O . SER A 1 82 ? 0.425 -8.668 -11.804 1.00 93.38 82 SER A O 1
ATOM 644 N N . ARG A 1 83 ? 1.512 -9.743 -13.440 1.00 95.12 83 ARG A N 1
ATOM 645 C CA . ARG A 1 83 ? 1.066 -11.068 -13.005 1.00 95.12 83 ARG A CA 1
ATOM 646 C C . ARG A 1 83 ? 1.565 -11.449 -11.613 1.00 95.12 83 ARG A C 1
ATOM 648 O O . ARG A 1 83 ? 0.870 -12.164 -10.901 1.00 95.12 83 ARG A O 1
ATOM 655 N N . ILE A 1 84 ? 2.763 -11.008 -11.230 1.00 91.44 84 ILE A N 1
ATOM 656 C CA . ILE A 1 84 ? 3.259 -11.173 -9.859 1.00 91.44 84 ILE A CA 1
ATOM 657 C C . ILE A 1 84 ? 2.367 -10.389 -8.894 1.00 91.44 84 ILE A C 1
ATOM 659 O O . ILE A 1 84 ? 1.938 -10.952 -7.893 1.00 91.44 84 ILE A O 1
ATOM 663 N N . ASN A 1 85 ? 2.051 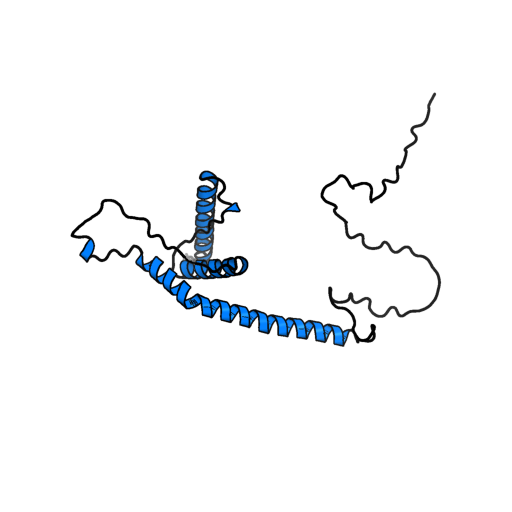-9.132 -9.209 1.00 88.06 85 ASN A N 1
ATOM 664 C CA . ASN A 1 85 ? 1.201 -8.299 -8.360 1.00 88.06 85 ASN A CA 1
ATOM 665 C C . ASN A 1 85 ? -0.222 -8.870 -8.236 1.00 88.06 85 ASN A C 1
ATOM 667 O O . ASN A 1 85 ? -0.738 -8.942 -7.125 1.00 88.06 85 ASN A O 1
ATOM 671 N N . ASP A 1 86 ? -0.812 -9.359 -9.330 1.00 88.56 86 ASP A N 1
ATOM 672 C CA . ASP A 1 86 ? -2.132 -10.004 -9.327 1.00 88.56 86 ASP A CA 1
ATOM 673 C C . ASP A 1 86 ? -2.151 -11.240 -8.415 1.00 88.56 86 ASP A C 1
ATOM 675 O O . ASP A 1 86 ? -3.063 -11.418 -7.612 1.00 88.56 86 ASP A O 1
ATOM 679 N N . LEU A 1 87 ? -1.108 -12.075 -8.490 1.00 88.81 87 LEU A N 1
ATOM 680 C CA . LEU A 1 87 ? -0.976 -13.248 -7.624 1.00 88.81 87 LEU A CA 1
ATOM 681 C C . LEU A 1 87 ? -0.796 -12.861 -6.154 1.00 88.81 87 LEU A C 1
ATOM 683 O O . LEU A 1 87 ? -1.343 -13.525 -5.279 1.00 88.81 87 LEU A O 1
ATOM 687 N N . LEU A 1 88 ? -0.035 -11.803 -5.864 1.00 85.38 88 LEU A N 1
ATOM 688 C CA . LEU A 1 88 ? 0.132 -11.311 -4.495 1.00 85.38 88 LEU A CA 1
ATOM 689 C C . LEU A 1 88 ? -1.187 -10.775 -3.921 1.00 85.38 88 LEU A C 1
ATOM 691 O O . LEU A 1 88 ? -1.476 -11.024 -2.752 1.00 85.38 88 LEU A O 1
ATOM 695 N N . LEU A 1 89 ? -1.994 -10.088 -4.735 1.00 84.12 89 LEU A N 1
ATOM 696 C CA . LEU A 1 89 ? -3.339 -9.644 -4.358 1.00 84.12 89 LEU A CA 1
ATOM 697 C C . LEU A 1 89 ? -4.247 -10.841 -4.050 1.00 84.12 89 LEU A C 1
ATOM 699 O O . LEU A 1 89 ? -4.882 -10.883 -3.000 1.00 84.12 89 LEU A O 1
ATOM 703 N N . GLU A 1 90 ? -4.264 -11.842 -4.933 1.00 87.31 90 GLU A N 1
ATOM 704 C CA . GLU A 1 90 ? -5.087 -13.045 -4.773 1.00 87.31 90 GLU A CA 1
ATOM 705 C C . GLU A 1 90 ? -4.707 -13.844 -3.518 1.00 87.31 90 GLU A C 1
ATOM 707 O O . GLU A 1 90 ? -5.581 -14.251 -2.754 1.00 87.31 90 GLU A O 1
ATOM 712 N N . LEU A 1 91 ? -3.407 -14.016 -3.257 1.00 86.19 91 LEU A N 1
ATOM 713 C CA . LEU A 1 91 ? -2.910 -14.734 -2.079 1.00 86.19 91 LEU A CA 1
ATOM 714 C C . LEU A 1 91 ? -3.331 -14.077 -0.761 1.00 86.19 91 LEU A C 1
ATOM 716 O O . LEU A 1 91 ? -3.599 -14.775 0.216 1.00 86.19 91 LEU A O 1
ATOM 720 N N . ASN A 1 92 ? -3.382 -12.746 -0.726 1.00 87.44 92 ASN A N 1
ATOM 721 C CA . ASN A 1 92 ? -3.717 -12.001 0.485 1.00 87.44 92 ASN A CA 1
ATOM 722 C C . ASN A 1 92 ? -5.225 -11.773 0.657 1.00 87.44 92 ASN A C 1
ATOM 724 O O . ASN A 1 92 ? -5.660 -11.452 1.765 1.00 87.44 92 ASN A O 1
ATOM 728 N N . ALA A 1 93 ? -6.024 -11.953 -0.400 1.00 88.56 93 ALA A N 1
ATOM 729 C CA . ALA A 1 93 ? -7.441 -11.603 -0.420 1.00 88.56 93 ALA A CA 1
ATOM 730 C C . ALA A 1 93 ? -8.234 -12.260 0.720 1.00 88.56 93 ALA A C 1
ATOM 732 O O . ALA A 1 93 ? -8.963 -11.5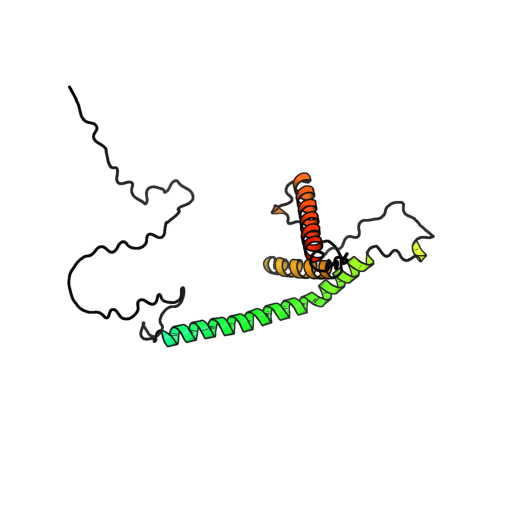79 1.436 1.00 88.56 93 ALA A O 1
ATOM 733 N N . GLU A 1 94 ? -8.057 -13.564 0.950 1.00 89.62 94 GLU A N 1
ATOM 734 C CA . GLU A 1 94 ? -8.787 -14.290 2.001 1.00 89.62 94 GLU A CA 1
ATOM 735 C C . GLU A 1 94 ? -8.482 -13.746 3.408 1.00 89.62 94 GLU A C 1
ATOM 737 O O . GLU A 1 94 ? -9.390 -13.517 4.217 1.00 89.62 94 GLU A O 1
ATOM 742 N N . ALA A 1 95 ? -7.205 -13.484 3.694 1.00 89.88 95 ALA A N 1
ATOM 743 C CA . ALA A 1 95 ? -6.778 -12.933 4.976 1.00 89.88 95 ALA A CA 1
ATOM 744 C C . ALA A 1 95 ? -7.318 -11.509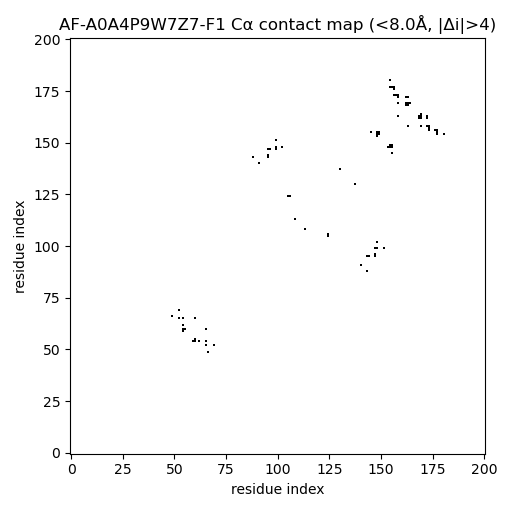 5.177 1.00 89.88 95 ALA A C 1
ATOM 746 O O . ALA A 1 95 ? -7.833 -11.189 6.250 1.00 89.88 95 ALA A O 1
ATOM 747 N N . ILE A 1 96 ? -7.260 -10.672 4.137 1.00 92.44 96 ILE A N 1
ATOM 748 C CA . ILE A 1 96 ? -7.775 -9.300 4.181 1.00 92.44 96 ILE A CA 1
ATOM 749 C C . ILE A 1 96 ? -9.293 -9.298 4.384 1.00 92.44 96 ILE A C 1
ATOM 751 O O . ILE A 1 96 ? -9.780 -8.595 5.267 1.00 92.44 96 ILE A O 1
ATOM 755 N N . MET A 1 97 ? -10.047 -10.126 3.656 1.00 92.38 97 MET A N 1
ATOM 756 C CA . MET A 1 97 ? -11.498 -10.230 3.845 1.00 92.38 97 MET A CA 1
ATOM 757 C C . MET A 1 97 ? -11.865 -10.682 5.261 1.00 92.38 97 MET A C 1
ATOM 759 O O . MET A 1 97 ? -12.853 -10.211 5.822 1.00 92.38 97 MET A O 1
ATOM 763 N N . THR A 1 98 ? -11.064 -11.562 5.866 1.00 92.69 98 THR A N 1
ATOM 764 C CA . THR A 1 98 ? -11.259 -11.981 7.262 1.00 92.69 98 THR A CA 1
ATOM 765 C C . THR A 1 98 ? -11.078 -10.805 8.225 1.00 92.69 98 THR A C 1
ATOM 767 O O . THR A 1 98 ? -11.876 -10.634 9.147 1.00 92.69 98 THR A O 1
ATOM 770 N N . ILE A 1 99 ? -10.069 -9.959 7.994 1.00 93.62 99 ILE A N 1
ATOM 771 C CA . ILE A 1 99 ? -9.830 -8.743 8.785 1.00 93.62 99 ILE A CA 1
ATOM 772 C C . ILE A 1 99 ? -10.985 -7.752 8.611 1.00 93.62 99 ILE A C 1
ATOM 774 O O . ILE A 1 99 ? -11.508 -7.258 9.606 1.00 93.62 99 ILE A O 1
ATOM 778 N N . VAL A 1 100 ? -11.436 -7.507 7.378 1.00 93.62 100 VAL A N 1
ATOM 779 C CA . VAL A 1 100 ? -12.588 -6.633 7.095 1.00 93.62 100 VAL A CA 1
ATOM 780 C C . VAL A 1 100 ? -13.853 -7.164 7.777 1.00 93.62 100 VAL A C 1
ATOM 782 O O . VAL A 1 100 ? -14.577 -6.412 8.425 1.00 93.62 100 VAL A O 1
ATOM 785 N N . GLY A 1 101 ? -14.099 -8.476 7.713 1.00 93.81 101 GLY A N 1
ATOM 786 C CA . GLY A 1 101 ? -15.216 -9.118 8.408 1.00 93.81 101 GLY A CA 1
ATOM 787 C C . GLY A 1 101 ? -15.150 -8.950 9.929 1.00 93.81 101 GLY A C 1
ATOM 788 O O . GLY A 1 101 ? -16.172 -8.685 10.567 1.00 93.81 101 GLY A O 1
ATOM 789 N N . TYR A 1 102 ? -13.952 -9.038 10.513 1.00 93.19 102 TYR A N 1
ATOM 790 C CA . TYR A 1 102 ? -13.741 -8.741 11.928 1.00 93.19 102 TYR A CA 1
ATOM 791 C C . TYR A 1 102 ? -14.046 -7.272 12.246 1.00 93.19 102 TYR A C 1
ATOM 793 O O . TYR A 1 102 ? -14.835 -7.014 13.148 1.00 93.19 102 TYR A O 1
ATOM 801 N N . VAL A 1 103 ? -13.506 -6.314 11.484 1.00 93.00 103 VAL A N 1
ATOM 802 C CA . VAL A 1 103 ? -13.754 -4.872 11.689 1.00 93.00 103 VAL A CA 1
ATOM 803 C C . VAL A 1 103 ? -15.250 -4.552 11.629 1.00 93.00 103 VAL A C 1
ATOM 805 O O . VAL A 1 103 ? -15.771 -3.886 12.522 1.00 93.00 103 VAL A O 1
ATOM 808 N N . ASN A 1 104 ? -15.964 -5.107 10.646 1.00 91.62 104 ASN A N 1
ATOM 809 C CA . ASN A 1 104 ? -17.407 -4.923 10.489 1.00 91.62 104 ASN A CA 1
ATOM 810 C C . ASN A 1 104 ? -18.229 -5.481 11.659 1.00 91.62 104 ASN A C 1
ATOM 812 O O . ASN A 1 104 ? -19.313 -4.983 11.938 1.00 91.62 104 ASN A O 1
ATOM 816 N N . SER A 1 105 ? -17.739 -6.516 12.343 1.00 89.94 105 SER A N 1
ATOM 817 C CA . SER A 1 105 ? -18.471 -7.199 13.418 1.00 89.94 105 SER A CA 1
ATOM 818 C C . SER A 1 105 ? -17.976 -6.881 14.826 1.00 89.94 105 SER A C 1
ATOM 820 O O . SER A 1 105 ? -18.659 -7.213 15.794 1.00 89.94 105 SER A O 1
ATOM 822 N N . ALA A 1 106 ? -16.850 -6.180 14.957 1.00 84.94 106 ALA A N 1
ATOM 823 C CA . ALA A 1 106 ? -16.150 -5.936 16.216 1.00 84.94 106 ALA A CA 1
ATOM 824 C C . ALA A 1 106 ? -17.005 -5.246 17.296 1.00 84.94 106 ALA A C 1
ATOM 826 O O . ALA A 1 106 ? -16.792 -5.473 18.485 1.00 84.94 106 ALA A O 1
ATOM 827 N N 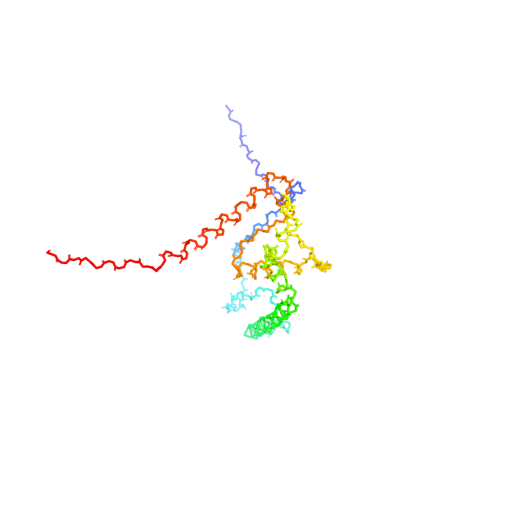. TYR A 1 107 ? -17.992 -4.441 16.891 1.00 75.56 107 TYR A N 1
ATOM 828 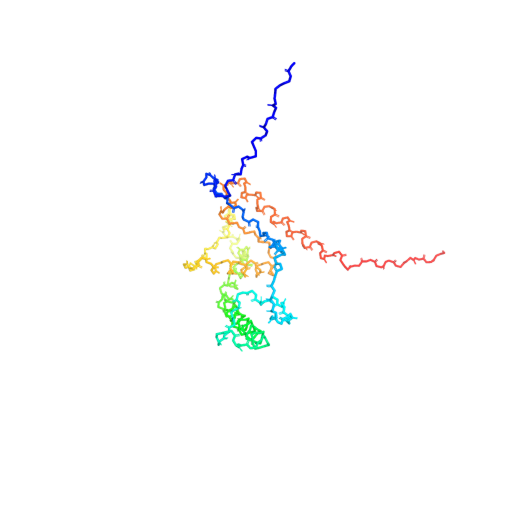C CA . TYR A 1 107 ? -18.916 -3.746 17.795 1.00 75.56 107 TYR A CA 1
ATOM 829 C C . TYR A 1 107 ? -20.363 -4.257 17.718 1.00 75.56 107 TYR A C 1
ATOM 831 O O . TYR A 1 107 ? -21.241 -3.728 18.404 1.00 75.56 107 TYR A O 1
ATOM 839 N N . HIS A 1 108 ? -20.637 -5.304 16.932 1.00 72.12 108 HIS A N 1
ATOM 840 C CA . HIS A 1 108 ? -21.939 -5.966 16.927 1.00 72.12 108 HIS A CA 1
ATOM 841 C C . HIS A 1 108 ? -22.069 -6.853 18.173 1.00 72.12 108 HIS A C 1
ATOM 843 O O . HIS A 1 108 ? -21.894 -8.069 18.131 1.00 72.12 108 HIS A O 1
ATOM 849 N N . LEU A 1 109 ? -22.382 -6.230 19.313 1.00 59.44 109 LEU A N 1
ATOM 850 C CA . LEU A 1 109 ? -22.800 -6.942 20.516 1.00 59.44 109 LEU A CA 1
ATOM 851 C C . LEU A 1 109 ? -24.047 -7.771 20.191 1.00 59.44 109 LEU A C 1
ATOM 853 O O . LEU A 1 109 ? -25.094 -7.223 19.842 1.00 59.44 109 LEU A O 1
ATOM 857 N N . ALA A 1 110 ? -23.946 -9.095 20.324 1.00 54.53 110 ALA A N 1
ATOM 858 C CA . ALA A 1 110 ? -25.116 -9.956 20.273 1.00 54.53 110 ALA A CA 1
ATOM 859 C C . ALA A 1 110 ? -26.121 -9.486 21.348 1.00 54.53 110 ALA A C 1
ATOM 861 O O . ALA A 1 110 ? -25.740 -9.340 22.516 1.00 54.53 110 ALA A O 1
ATOM 862 N N . PRO A 1 111 ? -27.400 -9.256 21.001 1.00 55.25 111 PRO A N 1
ATOM 863 C CA . PRO A 1 111 ? -28.396 -8.757 21.951 1.00 55.25 111 PRO A CA 1
ATOM 864 C C . PRO A 1 111 ? -28.618 -9.697 23.149 1.00 55.25 111 PRO A C 1
ATOM 866 O O . PRO A 1 111 ? -29.117 -9.264 24.185 1.00 55.25 111 PRO A O 1
ATOM 869 N N . GLU A 1 112 ? -28.201 -10.963 23.053 1.00 53.38 112 GLU A N 1
ATOM 870 C CA . GLU A 1 112 ? -28.345 -11.955 24.123 1.00 53.38 112 GLU A CA 1
ATOM 871 C C . GLU A 1 112 ? -27.341 -11.780 25.279 1.00 53.38 112 GLU A C 1
ATOM 873 O O . GLU A 1 112 ? -27.628 -12.184 26.408 1.00 53.38 112 GLU A O 1
ATOM 878 N N . THR A 1 113 ? -26.201 -11.115 25.057 1.00 52.16 113 THR A N 1
ATOM 879 C CA . THR A 1 113 ? -25.192 -10.855 26.106 1.00 52.16 113 THR A CA 1
ATOM 880 C C . THR A 1 113 ? -25.445 -9.548 26.865 1.00 52.16 113 THR A C 1
ATOM 882 O O . THR A 1 113 ? -24.970 -9.385 27.990 1.00 52.16 113 THR A O 1
ATOM 885 N N . ALA A 1 114 ? -26.243 -8.635 26.297 1.00 50.81 114 ALA A N 1
ATOM 886 C CA . ALA A 1 114 ? -26.554 -7.325 26.880 1.00 50.81 114 ALA A CA 1
ATOM 887 C C . ALA A 1 114 ? -27.404 -7.398 28.165 1.00 50.81 114 ALA A C 1
ATOM 889 O O . ALA A 1 114 ? -27.430 -6.448 28.944 1.00 50.81 114 ALA A O 1
ATOM 890 N N . LEU A 1 115 ? -28.084 -8.524 28.410 1.00 51.25 115 LEU A N 1
ATOM 891 C CA . LEU A 1 115 ? -28.984 -8.696 29.555 1.00 51.25 115 LEU A CA 1
ATOM 892 C C . LEU A 1 115 ? -28.314 -9.247 30.822 1.00 51.25 115 LEU A C 1
ATOM 894 O O . LEU A 1 115 ? -28.908 -9.120 31.889 1.00 51.25 115 LEU A O 1
ATOM 898 N N . ASN A 1 116 ? -27.109 -9.830 30.750 1.00 47.91 116 ASN A N 1
ATOM 899 C CA . ASN A 1 116 ? -26.558 -10.583 31.889 1.00 47.91 116 ASN A CA 1
ATOM 900 C C . ASN A 1 116 ? -25.201 -10.135 32.429 1.00 47.91 116 ASN A C 1
ATOM 902 O O . ASN A 1 116 ? -24.829 -10.602 33.500 1.00 47.91 116 ASN A O 1
ATOM 906 N N . LEU A 1 117 ? -24.480 -9.221 31.779 1.00 48.41 117 LEU A N 1
ATOM 907 C CA . LEU A 1 117 ? -23.325 -8.562 32.396 1.00 48.41 117 LEU A CA 1
ATOM 908 C C . LEU A 1 117 ? -22.944 -7.342 31.551 1.00 48.41 117 LEU A C 1
ATOM 910 O O . LEU A 1 117 ? -22.044 -7.399 30.718 1.00 48.41 117 LEU A O 1
ATOM 914 N N . ALA A 1 118 ? -23.648 -6.225 31.740 1.00 51.94 118 ALA A N 1
ATOM 915 C CA . ALA A 1 118 ? -23.156 -4.936 31.270 1.00 51.94 118 ALA A CA 1
ATOM 916 C C . ALA A 1 118 ? -21.891 -4.602 32.077 1.00 51.94 118 ALA A C 1
ATOM 918 O O . ALA A 1 118 ? -21.951 -3.942 33.115 1.00 51.94 118 ALA A O 1
ATOM 919 N N . SER A 1 119 ? -20.744 -5.136 31.646 1.00 51.28 119 SER A N 1
ATOM 920 C CA . SER A 1 119 ? -19.449 -4.631 32.082 1.00 51.28 119 SER A CA 1
ATOM 921 C C . SER A 1 119 ? -19.446 -3.136 31.748 1.00 51.28 119 SER A C 1
ATOM 923 O O . SER A 1 119 ? -19.713 -2.786 30.598 1.00 51.28 119 SER A O 1
ATOM 925 N N . PRO A 1 120 ? -19.190 -2.232 32.709 1.00 58.50 120 PRO A N 1
ATOM 926 C CA . PRO A 1 120 ? -19.220 -0.788 32.463 1.00 58.50 120 PRO A CA 1
ATOM 927 C C . PRO A 1 120 ? -18.096 -0.311 31.525 1.00 58.50 120 PRO A C 1
ATOM 929 O O . PRO A 1 120 ? -17.967 0.887 31.282 1.00 58.50 120 PRO A O 1
ATOM 932 N N . TYR A 1 121 ? -17.285 -1.233 31.003 1.00 61.12 121 TYR A N 1
ATOM 933 C CA . TYR A 1 121 ? -16.148 -0.974 30.141 1.00 61.12 121 TYR A CA 1
ATOM 934 C C . TYR A 1 121 ? -16.372 -1.652 28.790 1.00 61.12 121 TYR A C 1
ATOM 936 O O . TYR A 1 121 ? -16.378 -2.878 28.690 1.00 61.12 121 TYR A O 1
ATOM 944 N N . LEU A 1 122 ? -16.559 -0.830 27.759 1.00 73.06 122 LEU A N 1
ATOM 945 C CA . LEU A 1 122 ? -16.434 -1.253 26.371 1.00 73.06 122 LEU A CA 1
ATOM 946 C C . LEU A 1 122 ? -14.933 -1.375 26.073 1.00 73.06 122 LEU A C 1
ATOM 948 O O . LEU A 1 122 ? -14.208 -0.382 26.141 1.00 73.06 122 LEU A O 1
ATOM 952 N N . GLU A 1 123 ? -14.454 -2.588 25.818 1.00 81.75 123 GLU A N 1
ATOM 953 C CA . GLU A 1 123 ? -13.059 -2.822 25.435 1.00 81.75 123 GLU A CA 1
ATOM 954 C C . GLU A 1 123 ? -12.810 -2.365 23.989 1.00 81.75 123 GLU A C 1
ATOM 956 O O . GLU A 1 123 ? -13.725 -2.370 23.167 1.00 81.75 123 GLU A O 1
ATOM 961 N N . ILE A 1 124 ? -11.569 -1.976 23.673 1.00 87.62 124 ILE A N 1
ATOM 962 C CA . ILE A 1 124 ? -11.166 -1.639 22.300 1.00 87.62 124 ILE A CA 1
ATOM 963 C C . ILE A 1 124 ? -10.895 -2.952 21.549 1.00 87.62 124 ILE A C 1
ATOM 965 O O . ILE A 1 124 ? -9.929 -3.647 21.894 1.00 87.62 124 ILE A O 1
ATOM 969 N N . PRO A 1 125 ? -11.683 -3.304 20.514 1.00 89.75 125 PRO A N 1
ATOM 970 C CA . PRO A 1 125 ? -11.442 -4.495 19.717 1.00 89.75 125 PRO A CA 1
ATOM 971 C C . PRO A 1 125 ? -10.061 -4.405 19.078 1.00 89.75 125 PRO A C 1
ATOM 973 O O . PRO A 1 125 ? -9.767 -3.491 18.311 1.00 89.75 125 PRO A O 1
ATOM 976 N N . THR A 1 126 ? -9.201 -5.362 19.407 1.00 91.19 126 THR A N 1
ATOM 977 C CA . THR A 1 126 ? -7.799 -5.356 18.987 1.00 91.19 126 THR A CA 1
ATOM 978 C C . THR A 1 126 ? -7.498 -6.654 18.256 1.00 91.19 126 THR A C 1
ATOM 980 O O . THR A 1 126 ? -7.729 -7.735 18.792 1.00 91.19 126 THR A O 1
ATOM 983 N N . ALA A 1 127 ? -6.969 -6.552 17.039 1.00 90.81 127 ALA A N 1
ATOM 984 C CA . ALA A 1 127 ? -6.506 -7.695 16.263 1.00 90.81 127 ALA A CA 1
ATOM 985 C C . ALA A 1 127 ? -4.977 -7.697 16.201 1.00 90.81 127 ALA A C 1
ATOM 987 O O . ALA A 1 127 ? -4.348 -6.653 16.031 1.00 90.81 127 ALA A O 1
ATOM 988 N N . LEU A 1 128 ? -4.380 -8.882 16.313 1.00 91.56 128 LEU A N 1
ATOM 989 C CA . LEU A 1 128 ? -2.951 -9.085 16.105 1.00 91.56 128 LEU A CA 1
ATOM 990 C C . LEU A 1 128 ? -2.747 -9.789 14.765 1.00 91.56 128 LEU A C 1
ATOM 992 O O . LEU A 1 128 ? -3.159 -10.936 14.598 1.00 91.56 128 LEU A O 1
ATOM 996 N N . VAL A 1 129 ? -2.105 -9.105 13.820 1.00 88.94 129 VAL A N 1
ATOM 997 C CA . VAL A 1 129 ? -1.806 -9.652 12.493 1.00 88.94 129 VAL A CA 1
ATOM 998 C C . VAL A 1 129 ? -0.369 -10.161 12.476 1.00 88.94 129 VAL A C 1
ATOM 1000 O O . VAL A 1 129 ? 0.581 -9.391 12.613 1.00 88.94 129 VAL A O 1
ATOM 1003 N N . PHE A 1 130 ? -0.200 -11.470 12.303 1.00 85.88 130 PHE A N 1
ATOM 1004 C CA . PHE A 1 130 ? 1.117 -12.080 12.141 1.00 85.88 130 PHE A CA 1
ATOM 1005 C C . PHE A 1 130 ? 1.548 -11.997 10.675 1.00 85.88 130 PHE A C 1
ATOM 1007 O O . PHE A 1 130 ? 1.205 -12.859 9.869 1.00 85.88 130 PHE A O 1
ATOM 1014 N N . ALA A 1 131 ? 2.296 -10.948 10.335 1.00 82.38 131 ALA A N 1
ATOM 1015 C CA . ALA A 1 131 ? 2.964 -10.848 9.042 1.00 82.38 131 ALA A CA 1
ATOM 1016 C C . ALA A 1 131 ? 4.251 -11.700 9.013 1.00 82.38 131 ALA A C 1
ATOM 1018 O O . ALA A 1 131 ? 4.814 -12.042 10.058 1.00 82.38 131 ALA A O 1
ATOM 1019 N N . GLY A 1 132 ? 4.708 -12.061 7.810 1.00 80.44 132 GLY A N 1
ATOM 1020 C CA . GLY A 1 132 ? 5.944 -12.820 7.601 1.00 80.44 132 GLY A CA 1
ATOM 1021 C C . GLY A 1 132 ? 7.216 -12.045 7.981 1.00 80.44 132 GLY A C 1
ATOM 1022 O O . GLY A 1 132 ? 7.178 -10.972 8.572 1.00 80.44 132 GLY A O 1
ATOM 1023 N N . ILE A 1 133 ? 8.389 -12.590 7.645 1.00 81.62 133 ILE A N 1
ATOM 1024 C CA . ILE A 1 133 ? 9.688 -11.947 7.948 1.00 81.62 133 ILE A CA 1
ATOM 1025 C C . ILE A 1 133 ? 10.063 -10.895 6.877 1.00 81.62 133 ILE A C 1
ATOM 1027 O O . ILE A 1 133 ? 10.931 -10.049 7.100 1.00 81.62 133 ILE A O 1
ATOM 1031 N N . ASN A 1 134 ? 9.401 -10.910 5.715 1.00 75.50 134 ASN A N 1
ATOM 1032 C CA . ASN A 1 134 ? 9.734 -10.057 4.573 1.00 75.50 134 ASN A CA 1
ATOM 1033 C C . ASN A 1 134 ? 9.103 -8.661 4.668 1.00 75.50 134 ASN A C 1
ATOM 1035 O O . ASN A 1 134 ? 8.055 -8.383 4.097 1.00 75.50 134 ASN A O 1
ATOM 1039 N N . ILE A 1 135 ? 9.820 -7.751 5.327 1.00 60.50 135 ILE A N 1
ATOM 1040 C CA . ILE A 1 135 ? 9.407 -6.358 5.567 1.00 60.50 135 ILE A CA 1
ATOM 1041 C C . ILE A 1 135 ? 9.003 -5.573 4.291 1.00 60.50 135 ILE A C 1
ATOM 1043 O O . ILE A 1 135 ? 8.011 -4.850 4.374 1.00 60.50 135 ILE A O 1
ATOM 1047 N N . PRO A 1 136 ? 9.683 -5.678 3.125 1.00 60.56 136 PRO A N 1
ATOM 1048 C CA . PRO A 1 136 ? 9.305 -4.911 1.927 1.00 60.56 136 PRO A CA 1
ATOM 1049 C C . PRO A 1 136 ? 7.924 -5.274 1.360 1.00 60.56 136 PRO A C 1
ATOM 1051 O O . PRO A 1 136 ? 7.243 -4.412 0.814 1.00 60.56 136 PRO A O 1
ATOM 1054 N N . ASP A 1 137 ? 7.479 -6.521 1.537 1.00 72.69 137 ASP A N 1
ATOM 1055 C CA . ASP A 1 137 ? 6.170 -6.982 1.055 1.00 72.69 137 ASP A CA 1
ATOM 1056 C C . ASP A 1 137 ? 5.026 -6.462 1.945 1.00 72.69 137 ASP A C 1
ATOM 1058 O O . ASP A 1 137 ? 3.871 -6.374 1.519 1.00 72.69 137 ASP A O 1
ATOM 1062 N N . HIS A 1 138 ? 5.338 -6.071 3.186 1.00 84.25 138 HIS A N 1
ATOM 1063 C CA . HIS A 1 138 ? 4.337 -5.637 4.158 1.00 84.25 138 HIS A CA 1
ATOM 1064 C C . HIS A 1 138 ? 3.709 -4.294 3.788 1.00 84.25 138 HIS A C 1
ATOM 1066 O O . HIS A 1 138 ? 2.553 -4.061 4.121 1.00 84.25 138 HIS A O 1
ATOM 1072 N N . GLU A 1 139 ? 4.433 -3.415 3.091 1.00 86.81 139 GLU A N 1
ATOM 1073 C CA . GLU A 1 139 ? 3.868 -2.138 2.652 1.00 86.81 139 GLU A CA 1
ATOM 1074 C C . GLU A 1 139 ? 2.710 -2.355 1.674 1.00 86.81 139 GLU A C 1
ATOM 1076 O O . GLU A 1 139 ? 1.640 -1.785 1.867 1.00 86.81 139 GLU A O 1
ATOM 1081 N N . SER A 1 140 ? 2.882 -3.241 0.686 1.00 85.06 140 SER A N 1
ATOM 1082 C CA . SER A 1 140 ? 1.804 -3.589 -0.244 1.00 85.06 140 SER A CA 1
ATOM 1083 C C . SER A 1 140 ? 0.629 -4.246 0.483 1.00 85.06 140 SER A C 1
ATOM 1085 O O . SER A 1 140 ? -0.516 -3.861 0.259 1.00 85.06 140 SER A O 1
ATOM 1087 N N . LEU A 1 141 ? 0.905 -5.175 1.406 1.00 88.06 141 LEU A N 1
ATOM 1088 C CA . LEU A 1 141 ? -0.126 -5.836 2.209 1.00 88.06 141 LEU A CA 1
ATOM 1089 C C . LEU A 1 141 ? -0.949 -4.836 3.036 1.00 88.06 141 LEU A C 1
ATOM 1091 O O . LEU A 1 141 ? -2.177 -4.901 3.033 1.00 88.06 141 LEU A O 1
ATOM 1095 N N . TYR A 1 142 ? -0.293 -3.910 3.742 1.00 90.44 142 TYR A N 1
ATOM 1096 C CA . TYR A 1 142 ? -0.992 -2.908 4.544 1.00 90.44 142 TYR A CA 1
ATOM 1097 C C . TYR A 1 142 ? -1.791 -1.947 3.673 1.00 90.44 142 TYR A C 1
ATOM 1099 O O . TYR A 1 142 ? -2.918 -1.633 4.032 1.00 90.44 142 TYR A O 1
ATOM 1107 N N . THR A 1 143 ? -1.265 -1.531 2.520 1.00 90.25 143 THR A N 1
ATOM 1108 C CA . THR A 1 143 ? -2.026 -0.705 1.574 1.00 90.25 143 THR A CA 1
ATOM 1109 C C . THR A 1 143 ? -3.289 -1.426 1.106 1.00 90.25 143 THR A C 1
ATOM 1111 O O . THR A 1 143 ? -4.369 -0.859 1.206 1.00 90.25 143 THR A O 1
ATOM 1114 N N . GLN A 1 144 ? -3.191 -2.696 0.696 1.00 89.94 144 GLN A N 1
ATOM 1115 C CA . GLN A 1 144 ? -4.358 -3.493 0.288 1.00 89.94 144 GLN A CA 1
ATOM 1116 C C . GLN A 1 144 ? -5.394 -3.625 1.415 1.00 89.94 144 GLN A C 1
ATOM 1118 O O . GLN A 1 144 ? -6.599 -3.511 1.182 1.00 89.94 144 GLN A O 1
ATOM 1123 N N . MET A 1 145 ? -4.924 -3.840 2.646 1.00 92.00 145 MET A N 1
ATOM 1124 C CA . MET A 1 145 ? -5.774 -3.927 3.832 1.00 92.00 145 MET A CA 1
ATOM 1125 C C . MET A 1 145 ? -6.489 -2.604 4.121 1.00 92.00 145 MET A C 1
ATOM 1127 O O . MET A 1 145 ? -7.697 -2.610 4.339 1.00 92.00 145 MET A O 1
ATOM 1131 N N . ILE A 1 146 ? -5.762 -1.484 4.099 1.00 93.19 146 ILE A N 1
ATOM 1132 C CA . ILE A 1 146 ? -6.315 -0.141 4.314 1.00 93.19 146 ILE A CA 1
ATOM 1133 C C . ILE A 1 146 ? -7.378 0.152 3.259 1.00 93.19 146 ILE A C 1
ATOM 1135 O O . ILE A 1 146 ? -8.500 0.482 3.628 1.00 93.19 146 ILE A O 1
ATOM 1139 N N . THR A 1 147 ? -7.063 -0.046 1.975 1.00 92.38 147 THR A N 1
ATOM 1140 C CA . THR A 1 147 ? -8.013 0.158 0.873 1.00 92.38 147 THR A CA 1
ATOM 1141 C C . THR A 1 147 ? -9.283 -0.664 1.078 1.00 92.38 147 THR A C 1
ATOM 1143 O O . THR A 1 147 ? -10.370 -0.104 1.046 1.00 92.38 147 THR A O 1
ATOM 1146 N N . SER A 1 148 ? -9.163 -1.954 1.403 1.00 92.56 148 SER A N 1
ATOM 1147 C CA . SER A 1 148 ? -10.333 -2.826 1.596 1.00 92.56 148 SER A CA 1
ATOM 1148 C C . SER A 1 148 ? -11.200 -2.413 2.795 1.00 92.56 148 SER A C 1
ATOM 1150 O O . SER A 1 148 ? -12.421 -2.550 2.762 1.00 92.56 148 SER A O 1
ATOM 1152 N N . ILE A 1 149 ? -10.587 -1.911 3.874 1.00 93.31 149 ILE A N 1
ATOM 1153 C CA . ILE A 1 149 ? -11.320 -1.422 5.050 1.00 93.31 149 ILE A CA 1
ATOM 1154 C C . ILE A 1 149 ? -12.019 -0.089 4.733 1.00 93.31 149 ILE A C 1
ATOM 1156 O O . ILE A 1 149 ? -13.188 0.078 5.086 1.00 93.31 149 ILE A O 1
ATOM 1160 N N . VAL A 1 150 ? -11.349 0.821 4.022 1.00 92.25 150 VAL A N 1
ATOM 1161 C CA . VAL A 1 150 ? -11.933 2.097 3.575 1.00 92.25 150 VAL A CA 1
ATOM 1162 C C . VAL A 1 150 ? -13.098 1.868 2.614 1.00 92.25 150 VAL A C 1
ATOM 1164 O O . VAL A 1 150 ? -14.169 2.434 2.812 1.00 92.25 150 VAL A O 1
ATOM 1167 N N . GLU A 1 151 ? -12.953 0.957 1.650 1.00 91.56 151 GLU A N 1
ATOM 1168 C CA . GLU A 1 151 ? -14.030 0.551 0.733 1.00 91.56 151 GLU A CA 1
ATOM 1169 C C . GLU A 1 151 ? -15.237 -0.058 1.464 1.00 91.56 151 GLU A C 1
ATOM 1171 O O . GLU A 1 151 ? -16.369 0.046 0.993 1.00 91.56 151 GLU A O 1
ATOM 1176 N N . SER A 1 152 ? -15.026 -0.658 2.641 1.00 90.12 152 SER A N 1
ATOM 1177 C CA . SER A 1 152 ? -16.114 -1.146 3.501 1.00 90.12 152 SER A CA 1
ATOM 1178 C C . SER A 1 152 ? -16.782 -0.061 4.362 1.00 90.12 152 SER A C 1
ATOM 1180 O O . SER A 1 152 ? -17.696 -0.371 5.125 1.00 90.12 152 SER A O 1
ATOM 1182 N N . GLY A 1 153 ? -16.369 1.202 4.215 1.00 89.31 153 GLY A N 1
ATOM 1183 C CA . GLY A 1 153 ? -16.993 2.369 4.842 1.00 89.31 153 GLY A CA 1
ATOM 1184 C C . GLY A 1 153 ? -16.372 2.807 6.169 1.00 89.31 153 GLY A C 1
ATOM 1185 O O . GLY A 1 153 ? -17.011 3.550 6.913 1.00 89.31 153 GLY A O 1
ATOM 1186 N N . HIS A 1 154 ? -15.154 2.361 6.495 1.00 90.81 154 HIS A N 1
ATOM 1187 C CA . HIS A 1 154 ? -14.465 2.750 7.733 1.00 90.81 154 HIS A CA 1
ATOM 1188 C C . HIS A 1 154 ? -13.306 3.705 7.466 1.00 90.81 154 HIS A C 1
ATOM 1190 O O . HIS A 1 154 ? -12.532 3.521 6.533 1.00 90.81 154 HIS A O 1
ATOM 1196 N N . ALA A 1 155 ? -13.112 4.681 8.349 1.00 91.56 155 ALA A N 1
ATOM 1197 C CA . ALA A 1 155 ? -11.915 5.512 8.331 1.00 91.56 155 ALA A CA 1
ATOM 1198 C C . ALA A 1 155 ? -10.720 4.753 8.934 1.00 91.56 155 ALA A C 1
ATOM 1200 O O . ALA A 1 155 ? -10.840 4.127 9.991 1.00 91.56 155 ALA A O 1
ATOM 1201 N N . VAL A 1 156 ? -9.550 4.839 8.296 1.00 93.31 156 VAL A N 1
ATOM 1202 C CA . VAL A 1 156 ? -8.328 4.154 8.743 1.00 93.31 156 VAL A CA 1
ATOM 1203 C C . VAL A 1 156 ? -7.176 5.144 8.847 1.00 93.31 156 VAL A C 1
ATOM 1205 O O . VAL A 1 156 ? -6.908 5.874 7.902 1.00 93.31 156 VAL A O 1
ATOM 1208 N N . ALA A 1 157 ? -6.463 5.120 9.975 1.00 93.75 157 ALA A N 1
ATOM 1209 C CA . ALA A 1 157 ? -5.200 5.833 10.147 1.00 93.75 157 ALA A CA 1
ATOM 1210 C C . ALA A 1 157 ? -4.040 4.834 10.255 1.00 93.75 157 ALA A C 1
ATOM 1212 O O . ALA A 1 157 ? -4.093 3.882 11.041 1.00 93.75 157 ALA A O 1
ATOM 1213 N N . ARG A 1 158 ? -2.972 5.060 9.486 1.00 92.88 158 ARG A N 1
ATOM 1214 C CA . ARG A 1 158 ? -1.742 4.262 9.511 1.00 92.88 158 ARG A CA 1
ATOM 1215 C C . ARG A 1 158 ? -0.660 5.008 10.280 1.00 92.88 158 ARG A C 1
ATOM 1217 O O . ARG A 1 158 ? -0.223 6.082 9.884 1.00 92.88 158 ARG A O 1
ATOM 1224 N N . LEU A 1 159 ? -0.176 4.394 11.353 1.00 93.81 159 LEU A N 1
ATOM 1225 C CA . LEU A 1 159 ? 0.864 4.964 12.204 1.00 93.81 159 LEU A CA 1
ATOM 1226 C C . LEU A 1 159 ? 2.176 4.198 12.021 1.00 93.81 159 LEU A C 1
ATOM 1228 O O . LEU A 1 159 ? 2.347 3.096 12.544 1.00 93.81 159 LEU A O 1
ATOM 1232 N N . ASP A 1 160 ? 3.120 4.790 11.289 1.00 91.38 160 ASP A N 1
ATOM 1233 C CA . ASP A 1 160 ? 4.468 4.243 11.170 1.00 91.38 160 ASP A CA 1
ATOM 1234 C C . ASP A 1 160 ? 5.324 4.673 12.372 1.00 91.38 160 ASP A C 1
ATOM 1236 O O . ASP A 1 160 ? 5.255 5.802 12.866 1.00 91.38 160 ASP A O 1
ATOM 1240 N N . ARG A 1 161 ? 6.211 3.778 12.833 1.00 90.94 161 ARG A N 1
ATOM 1241 C CA . ARG A 1 161 ? 7.076 4.044 13.996 1.00 90.94 161 ARG A CA 1
ATOM 1242 C C . ARG A 1 161 ? 7.860 5.348 13.857 1.00 90.94 161 ARG A C 1
ATOM 1244 O O . ARG A 1 161 ? 8.032 6.033 14.855 1.00 90.94 161 ARG A O 1
ATOM 1251 N N . ARG A 1 162 ? 8.360 5.662 12.657 1.00 91.00 162 ARG A N 1
ATOM 1252 C CA . ARG A 1 162 ? 9.198 6.845 12.382 1.00 91.00 162 ARG A CA 1
ATOM 1253 C C . ARG A 1 162 ? 8.481 8.171 12.678 1.00 91.00 162 ARG A C 1
ATOM 1255 O O . ARG A 1 162 ? 9.146 9.119 13.078 1.00 91.00 162 ARG A O 1
ATOM 1262 N N . ASP A 1 163 ? 7.154 8.183 12.580 1.00 86.44 163 ASP A N 1
ATOM 1263 C CA . ASP A 1 163 ? 6.312 9.373 12.744 1.00 86.44 163 ASP A CA 1
ATOM 1264 C C . ASP A 1 163 ? 5.747 9.487 14.178 1.00 86.44 163 ASP A C 1
ATOM 1266 O O . ASP A 1 163 ? 5.290 10.541 14.615 1.00 86.44 163 ASP A O 1
ATOM 1270 N N . CYS A 1 164 ? 5.877 8.422 14.976 1.00 93.19 164 CYS A N 1
ATOM 1271 C CA . CYS A 1 164 ? 5.296 8.295 16.316 1.00 93.19 164 CYS A CA 1
ATOM 1272 C C . CYS A 1 164 ? 6.351 8.378 17.440 1.00 93.19 164 CYS A C 1
ATOM 1274 O O . CYS A 1 164 ? 6.368 7.564 18.363 1.00 93.19 164 CYS A O 1
ATOM 1276 N N . MET A 1 165 ? 7.274 9.348 17.370 1.00 94.06 165 MET A N 1
ATOM 1277 C CA . MET A 1 165 ? 8.362 9.501 18.362 1.00 94.06 165 MET A CA 1
ATOM 1278 C C . MET A 1 165 ? 7.877 9.965 19.744 1.00 94.06 165 MET A C 1
ATOM 1280 O O . MET A 1 165 ? 8.515 9.692 20.760 1.00 94.06 165 MET A O 1
ATOM 1284 N N . THR A 1 166 ? 6.761 10.695 19.789 1.00 96.12 166 THR A N 1
ATOM 1285 C CA . THR A 1 166 ? 6.127 11.164 21.027 1.00 96.12 166 THR A CA 1
ATOM 1286 C C . THR A 1 166 ? 4.622 10.951 20.944 1.00 96.12 166 THR A C 1
ATOM 1288 O O . THR A 1 166 ? 4.060 10.884 19.849 1.00 96.12 166 THR A O 1
ATOM 1291 N N . LEU A 1 167 ? 3.947 10.894 22.095 1.00 96.25 167 LEU A N 1
ATOM 1292 C CA . LEU A 1 167 ? 2.487 10.789 22.129 1.00 96.25 167 LEU A CA 1
ATOM 1293 C C . LEU A 1 167 ? 1.820 11.973 21.413 1.00 96.25 167 LEU A C 1
ATOM 1295 O O . LEU A 1 167 ? 0.882 11.770 20.654 1.00 96.25 167 LEU A O 1
ATOM 1299 N N . SER A 1 168 ? 2.344 13.190 21.604 1.00 96.06 168 SER A N 1
ATOM 1300 C CA . SER A 1 168 ? 1.827 14.389 20.934 1.00 96.06 168 SER A CA 1
ATOM 1301 C C . SER A 1 168 ? 1.916 14.269 19.414 1.00 96.06 168 SER A C 1
ATOM 1303 O O . SER A 1 168 ? 0.929 14.526 18.736 1.00 96.06 168 SER A O 1
ATOM 1305 N N . ALA A 1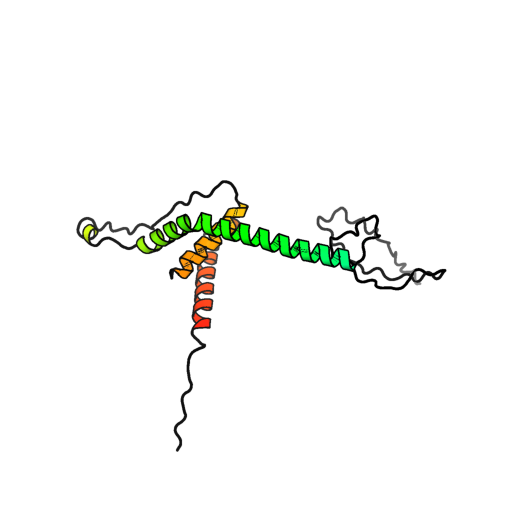 169 ? 3.069 13.838 18.888 1.00 95.00 169 ALA A N 1
ATOM 1306 C CA . ALA A 1 169 ? 3.253 13.631 17.451 1.00 95.00 169 ALA A CA 1
ATOM 1307 C C . ALA A 1 169 ? 2.332 12.525 16.915 1.00 95.00 169 ALA A C 1
ATOM 1309 O O . ALA A 1 169 ? 1.714 12.696 15.874 1.00 95.00 169 ALA A O 1
ATOM 1310 N N . THR A 1 170 ? 2.177 11.433 17.669 1.00 95.88 170 THR A N 1
ATOM 1311 C CA . THR A 1 170 ? 1.302 10.307 17.301 1.00 95.88 170 THR A CA 1
ATOM 1312 C C . THR A 1 170 ? -0.154 10.752 17.164 1.00 95.88 170 THR A C 1
ATOM 1314 O O . THR A 1 170 ? -0.806 10.454 16.169 1.00 95.88 170 THR A O 1
ATOM 1317 N N . VAL A 1 171 ? -0.666 11.488 18.157 1.00 95.50 171 VAL A N 1
ATOM 1318 C CA . VAL A 1 171 ? -2.052 11.976 18.158 1.00 95.50 171 VAL A CA 1
ATOM 1319 C C . VAL A 1 171 ? -2.268 13.016 17.064 1.00 95.50 171 VAL A C 1
ATOM 1321 O O . VAL A 1 171 ? -3.274 12.949 16.367 1.00 95.50 171 VAL A O 1
ATOM 1324 N N . GLN A 1 172 ? -1.328 13.948 16.889 1.00 94.56 172 GLN A N 1
ATOM 1325 C CA . GLN A 1 172 ? -1.395 14.942 15.820 1.00 94.56 172 GLN A CA 1
ATOM 1326 C C . GLN A 1 172 ? -1.463 14.265 14.445 1.00 94.56 172 GLN A C 1
ATOM 1328 O O . GLN A 1 172 ? -2.377 14.547 13.677 1.00 94.56 172 GLN A O 1
ATOM 1333 N N . HIS A 1 173 ? -0.560 13.320 14.182 1.00 94.25 173 HIS A N 1
ATOM 1334 C CA . HIS A 1 173 ? -0.497 12.624 12.903 1.00 94.25 173 HIS A CA 1
ATOM 1335 C C . HIS A 1 173 ? -1.762 11.802 12.618 1.00 94.25 173 HIS A C 1
ATOM 1337 O O . HIS A 1 173 ? -2.258 11.783 11.496 1.00 94.25 173 HIS A O 1
ATOM 1343 N N . MET A 1 174 ? -2.332 11.164 13.645 1.00 94.81 174 MET A N 1
ATOM 1344 C CA . MET A 1 174 ? -3.600 10.442 13.526 1.00 94.81 174 MET A CA 1
ATOM 1345 C C . MET A 1 174 ? -4.769 11.372 13.155 1.00 94.81 174 MET A C 1
ATOM 1347 O O . MET A 1 174 ? -5.593 11.010 12.322 1.00 94.81 174 MET A O 1
ATOM 1351 N N . ILE A 1 175 ? -4.854 12.560 13.767 1.00 93.94 175 ILE A N 1
ATOM 1352 C CA . ILE A 1 175 ? -5.921 13.535 13.486 1.00 93.94 175 ILE A CA 1
ATOM 1353 C C . ILE A 1 175 ? -5.786 14.103 12.070 1.00 93.94 175 ILE A C 1
ATOM 1355 O O . ILE A 1 175 ? -6.789 14.216 11.371 1.00 93.94 175 ILE A O 1
ATOM 1359 N N . GLU A 1 176 ? -4.564 14.433 11.644 1.00 93.44 176 GLU A N 1
ATOM 1360 C CA . GLU A 1 176 ? -4.280 14.944 10.296 1.00 93.44 176 GLU A CA 1
ATOM 1361 C C . GLU A 1 176 ? -4.788 13.976 9.217 1.00 93.44 176 GLU A C 1
ATOM 1363 O O . GLU A 1 176 ? -5.525 14.398 8.329 1.00 93.44 176 GLU A O 1
ATOM 1368 N N . GLN A 1 177 ? -4.512 12.674 9.359 1.00 92.94 177 GLN A N 1
ATOM 1369 C CA . GLN A 1 177 ? -4.973 11.653 8.408 1.00 92.94 177 GLN A CA 1
ATOM 1370 C C . GLN A 1 177 ? -6.504 11.567 8.313 1.00 92.94 177 GLN A C 1
ATOM 1372 O O . GLN A 1 177 ? -7.051 11.453 7.219 1.00 92.94 177 GLN A O 1
ATOM 1377 N N . PHE A 1 178 ? -7.218 11.639 9.440 1.00 91.56 178 PHE A N 1
ATOM 1378 C CA . PHE A 1 178 ? -8.683 11.597 9.413 1.00 91.56 178 PHE A CA 1
ATOM 1379 C C . PHE A 1 178 ? -9.304 12.871 8.834 1.00 91.56 178 PHE A C 1
ATOM 1381 O O . PHE A 1 178 ? -10.326 12.794 8.159 1.00 91.56 178 PHE A O 1
ATOM 1388 N N . MET A 1 179 ? -8.688 14.030 9.068 1.00 89.75 179 MET A N 1
ATOM 1389 C CA . MET A 1 179 ? -9.144 15.289 8.480 1.00 89.75 179 MET A CA 1
ATOM 1390 C C . MET A 1 179 ? -8.904 15.358 6.970 1.00 89.75 179 MET A C 1
ATOM 1392 O O . MET A 1 179 ? -9.717 15.931 6.252 1.00 89.75 179 MET A O 1
ATOM 1396 N N . GLU A 1 180 ? -7.788 14.821 6.479 1.00 85.12 180 GLU A N 1
ATOM 1397 C CA . GLU A 1 180 ? -7.520 14.730 5.039 1.00 85.12 180 GLU A CA 1
ATOM 1398 C C . GLU A 1 180 ? -8.544 13.825 4.346 1.00 85.12 180 GLU A C 1
ATOM 1400 O O . GLU A 1 180 ? -9.103 14.220 3.326 1.00 85.12 180 GLU A O 1
ATOM 1405 N N . LEU A 1 181 ? -8.882 12.689 4.964 1.00 75.56 181 LEU A N 1
ATOM 1406 C CA . LEU A 1 181 ? -9.900 11.772 4.452 1.00 75.56 181 LEU A CA 1
ATOM 1407 C C . LEU A 1 181 ? -11.294 12.419 4.364 1.00 75.56 181 LEU A C 1
ATOM 1409 O O . LEU A 1 181 ? -12.015 12.197 3.397 1.00 75.56 181 LEU A O 1
ATOM 1413 N N . GLU A 1 182 ? -11.679 13.241 5.346 1.00 72.25 182 GLU A N 1
ATOM 1414 C CA . GLU A 1 182 ? -12.955 13.971 5.311 1.00 72.25 182 GLU A CA 1
ATOM 1415 C C . GLU A 1 182 ? -13.015 14.952 4.130 1.00 72.25 182 GLU A C 1
ATOM 1417 O O . GLU A 1 182 ? -14.045 15.046 3.470 1.00 72.25 182 GLU A O 1
ATOM 1422 N N . ARG A 1 183 ? -11.902 15.630 3.815 1.00 71.50 183 ARG A N 1
ATOM 1423 C CA . ARG A 1 183 ? -11.835 16.580 2.689 1.00 71.50 183 ARG A CA 1
ATOM 1424 C C . ARG A 1 183 ? -11.988 15.887 1.341 1.00 71.50 183 ARG A C 1
ATOM 1426 O O . ARG A 1 183 ? -12.701 16.400 0.486 1.00 71.50 183 ARG A O 1
ATOM 1433 N N . GLU A 1 184 ? -11.354 14.728 1.172 1.00 66.88 184 GLU A N 1
ATOM 1434 C CA . GLU A 1 184 ? -11.487 13.923 -0.048 1.00 66.88 184 GLU A CA 1
ATOM 1435 C C . GLU A 1 184 ? -12.932 13.447 -0.259 1.00 66.88 184 GLU A C 1
ATOM 1437 O O . GLU A 1 184 ? -13.422 13.476 -1.382 1.00 66.88 184 GLU A O 1
ATOM 1442 N N . LEU A 1 185 ? -13.647 13.089 0.814 1.00 60.94 185 LEU A N 1
ATOM 1443 C CA . LEU A 1 185 ? -15.048 12.659 0.735 1.00 60.94 185 LEU A CA 1
ATOM 1444 C C . LEU A 1 185 ? -16.026 13.815 0.462 1.00 60.94 185 LEU A C 1
ATOM 1446 O O . LEU A 1 185 ? -17.029 13.606 -0.214 1.00 60.94 185 LEU A O 1
ATOM 1450 N N . THR A 1 186 ? -15.758 15.026 0.963 1.00 59.94 186 THR A N 1
ATOM 1451 C CA . THR A 1 186 ? -16.636 16.190 0.738 1.00 59.94 186 THR A CA 1
ATOM 1452 C C . THR A 1 186 ? -16.469 16.833 -0.638 1.00 59.94 186 THR A C 1
ATOM 1454 O O . THR A 1 186 ? -17.436 17.368 -1.171 1.00 59.94 186 THR A O 1
ATOM 1457 N N . ASP A 1 187 ? -15.274 16.773 -1.235 1.00 56.66 187 ASP A N 1
ATOM 1458 C CA . ASP A 1 187 ? -15.012 17.386 -2.549 1.00 56.66 187 ASP A CA 1
ATOM 1459 C C . ASP A 1 187 ? -15.683 16.611 -3.712 1.00 56.66 187 ASP A C 1
ATOM 1461 O O . ASP A 1 187 ? -15.905 17.177 -4.789 1.00 56.66 187 ASP A O 1
ATOM 1465 N N . ASP A 1 188 ? -16.057 15.343 -3.498 1.00 54.94 188 ASP A N 1
ATOM 1466 C CA . ASP A 1 188 ? -16.775 14.511 -4.475 1.00 54.94 188 ASP A CA 1
ATOM 1467 C C . ASP A 1 188 ? -18.307 14.717 -4.451 1.00 54.94 188 ASP A C 1
ATOM 1469 O O . ASP A 1 188 ? -18.982 14.436 -5.445 1.00 54.94 188 ASP A O 1
ATOM 1473 N N . GLU A 1 189 ? -18.877 15.255 -3.365 1.00 49.00 189 GLU A N 1
ATOM 1474 C CA . GLU A 1 189 ? -20.329 15.484 -3.238 1.00 49.00 189 GLU A CA 1
ATOM 1475 C C . GLU A 1 189 ? -20.809 16.807 -3.877 1.00 49.00 189 GLU A C 1
ATOM 1477 O O . GLU A 1 189 ? -22.004 16.980 -4.120 1.00 49.00 189 GLU A O 1
ATOM 1482 N N . ASP A 1 190 ? -19.900 17.715 -4.253 1.00 47.25 190 ASP A N 1
ATOM 1483 C CA . ASP A 1 190 ? -20.239 19.040 -4.802 1.00 47.25 190 ASP A CA 1
ATOM 1484 C C . ASP A 1 190 ? -20.455 19.074 -6.338 1.00 47.25 190 ASP A C 1
ATOM 1486 O O . ASP A 1 190 ? -20.659 20.146 -6.921 1.00 47.25 190 ASP A O 1
ATOM 1490 N N . GLN A 1 191 ? -20.445 17.928 -7.038 1.00 44.94 191 GLN A N 1
ATOM 1491 C CA . GLN A 1 191 ? -20.620 17.878 -8.506 1.00 44.94 191 GLN A CA 1
ATOM 1492 C C . GLN A 1 191 ? -22.022 17.504 -9.015 1.00 44.94 191 GLN A C 1
ATOM 1494 O O . GLN A 1 191 ? -22.252 17.559 -10.227 1.00 44.94 191 GLN A O 1
ATOM 1499 N N . GLU A 1 192 ? -23.004 17.238 -8.149 1.00 45.88 192 GLU A N 1
ATOM 1500 C CA . GLU A 1 192 ? -24.388 16.982 -8.581 1.00 45.88 192 GLU A CA 1
ATOM 1501 C C . GLU A 1 192 ? -25.420 17.931 -7.941 1.00 45.88 192 GLU A C 1
ATOM 1503 O O . GLU A 1 192 ? -26.139 17.582 -7.013 1.00 45.88 192 GLU A O 1
ATOM 1508 N N . GLY A 1 193 ? -25.592 19.113 -8.554 1.00 39.25 193 GLY A N 1
ATOM 1509 C CA . GLY A 1 193 ? -26.922 19.719 -8.711 1.00 39.25 193 GLY A CA 1
ATOM 1510 C C . GLY A 1 193 ? -27.151 21.136 -8.173 1.00 39.25 193 GLY A C 1
ATOM 1511 O O . GLY A 1 193 ? -27.488 21.313 -7.013 1.00 39.25 193 GLY A O 1
ATOM 1512 N N . GLU A 1 194 ? -27.205 22.126 -9.077 1.00 40.50 194 GLU A N 1
ATOM 1513 C CA . GLU A 1 194 ? -28.252 23.167 -9.025 1.00 40.50 194 GLU A CA 1
ATOM 1514 C C . GLU A 1 194 ? -28.441 23.867 -10.392 1.00 40.50 194 GLU A C 1
ATOM 1516 O O . GLU A 1 194 ? -27.872 24.916 -10.689 1.00 40.50 194 GLU A O 1
ATOM 1521 N N . MET A 1 195 ? -29.291 23.305 -11.262 1.00 45.91 195 MET A N 1
ATOM 1522 C CA . MET A 1 195 ? -30.007 24.111 -12.262 1.00 45.91 195 MET A CA 1
ATOM 1523 C C . MET A 1 195 ? -31.348 24.522 -11.658 1.00 45.91 195 MET A C 1
ATOM 1525 O O . MET A 1 195 ? -32.341 23.811 -11.790 1.00 45.91 195 MET A O 1
ATOM 1529 N N . VAL A 1 196 ? -31.390 25.690 -11.016 1.00 54.38 196 VAL A N 1
ATOM 1530 C CA . VAL A 1 196 ? -32.653 26.361 -10.688 1.00 54.38 196 VAL A CA 1
ATOM 1531 C C . VAL A 1 196 ? -33.110 27.148 -11.923 1.00 54.38 196 VAL A C 1
ATOM 1533 O O . VAL A 1 196 ? -32.450 28.123 -12.301 1.00 54.38 196 VAL A O 1
ATOM 1536 N N . PRO A 1 197 ? -34.222 26.786 -12.589 1.00 54.66 197 PRO A N 1
ATOM 1537 C CA . PRO A 1 197 ? -34.765 27.612 -13.655 1.00 54.66 197 PRO A CA 1
ATOM 1538 C C . PRO A 1 197 ? -35.393 28.868 -13.042 1.00 54.66 197 PRO A C 1
ATOM 1540 O O . PRO A 1 197 ? -36.283 28.796 -12.194 1.00 54.66 197 PRO A O 1
ATOM 1543 N N . LYS A 1 198 ? -34.929 30.044 -13.479 1.00 46.19 198 LYS A N 1
ATOM 1544 C CA . LYS A 1 198 ? -35.526 31.329 -13.093 1.00 46.19 198 LYS A CA 1
ATOM 1545 C C . LYS A 1 198 ? -36.969 31.420 -13.607 1.00 46.19 198 LYS A C 1
ATOM 1547 O O . LYS A 1 198 ? -37.198 31.133 -14.785 1.00 46.19 198 LYS A O 1
ATOM 1552 N N . PRO A 1 199 ? -37.930 31.881 -12.789 1.00 46.31 199 PRO A N 1
ATOM 1553 C CA . PRO A 1 199 ? -39.257 32.204 -13.280 1.00 46.31 199 PRO A CA 1
ATOM 1554 C C . PRO A 1 199 ? -39.207 33.487 -14.117 1.00 46.31 199 PRO A C 1
ATOM 1556 O O . PRO A 1 199 ? -38.592 34.483 -13.737 1.00 46.31 199 PRO A O 1
ATOM 1559 N N . VAL A 1 200 ? -39.873 33.433 -15.267 1.00 54.69 200 VAL A N 1
ATOM 1560 C CA . VAL A 1 200 ? -40.165 34.584 -16.122 1.00 54.69 200 VAL A CA 1
ATOM 1561 C C . VAL A 1 200 ? -41.273 35.402 -15.456 1.00 54.69 200 VAL A C 1
ATOM 1563 O O . VAL A 1 200 ? -42.363 34.877 -15.221 1.00 54.69 200 VAL A O 1
ATOM 1566 N N . GLN A 1 201 ? -40.997 36.676 -15.183 1.00 45.59 201 GLN A N 1
ATOM 1567 C CA . GLN A 1 201 ? -41.997 37.741 -15.097 1.00 45.59 201 GLN A CA 1
ATOM 1568 C C . GLN A 1 201 ? -41.520 38.916 -15.941 1.00 45.59 201 GLN A C 1
ATOM 1570 O O . GLN A 1 201 ? -40.318 39.251 -15.837 1.00 45.59 201 GLN A O 1
#

Radius of gyration: 32.35 Å; Cα contacts (8 Å, |Δi|>4): 47; chains: 1; bounding box: 94×71×74 Å

Foldseek 3Di:
DDDDDDDPPPPPDPPPVPPDPDDDDPPDDPPDPDDDDDDDDDPDDPPPQDPPDDAPPVNPHDSVNSVVVVVVVVVVCCVVVVVVVVVLCVVCVVVLVVVLVCVVCVPVDDPVVVPPDPPVDDDDDDDDDDDDPDPVSVVVSVVSSCVVNVVVPDQDDDDDPVQPPDPVSRVVSRVVSRVVVVVVVVVVVPPDDDPDDDDDD

Mean predicted aligned error: 16.87 Å

Organism: NCBI:txid388810

InterPro domains:
  IPR020795 Origin recognition complex, subunit 3 [PTHR12748] (36-187)
  IPR045667 Origin recognition complex subunit 3, N-terminal [PF07034] (50-192)

Secondary structure (DSSP, 8-state):
-------------TT--TTSS--------------------------PPPTT---HHHHTS-HHHHHHHHHHHHHHHHHHHHHHHHHHHHHHHHHHHHHHHHHHHTT---TTTTTT---S------------S-HHHHHHHHHHHHHHHHHTT-------GGG-SSHHHHHHHHHHHHHHHHHHHHHTGGGS----PPPP-

Sequence (201 aa):
MLTAVSQQDEDEDPWFSITTGVFHVPSGKPVAAATRRGTSRSALQAESLPTGYDLLQSGKEPIEALRRREKLLKEKWETVHSRINDLLLELNAEAIMTIVGYVNSAYHLAPETALNLASPYLEIPTALVFAGINIPDHESLYTQMITSIVESGHAVARLDRRDCMTLSATVQHMIEQFMELERELTDDEDQEGEMVPKPVQ

Solvent-accessible surface area (backbone atoms only — not comparable to full-atom values): 13593 Å² total; per-residue (Å²): 137,90,79,82,89,74,84,78,82,72,83,73,59,94,75,75,57,83,86,55,96,72,85,84,80,76,86,71,75,82,76,81,78,86,77,90,79,86,83,91,76,76,96,69,74,92,66,77,70,63,87,94,62,82,62,48,80,91,63,68,50,52,69,68,56,52,55,48,51,52,52,51,50,50,55,52,47,51,54,51,51,50,53,52,51,53,50,54,51,59,72,44,44,66,63,42,52,51,50,43,52,44,65,75,45,62,78,64,72,59,78,81,55,66,80,78,63,75,62,96,66,85,77,80,84,80,84,86,82,87,72,81,89,60,67,82,60,46,58,59,52,49,50,54,43,49,52,54,36,41,76,73,73,43,93,80,72,87,85,54,72,89,63,44,82,42,72,67,46,36,54,51,54,48,50,51,49,54,53,52,54,51,51,62,60,54,67,66,64,76,77,77,84,83,88,78,82,79,84,88,129

pLDDT: mean 73.99, std 20.23, range [34.31, 97.62]

Nearest PDB structures (foldseek):
  8fke-assembly1_A  TM=3.339E-01  e=5.044E+00  Homo sapiens
  8fkc-assembly1_A  TM=2.571E-01  e=5.362E+00  Homo sapiens